Protein AF-A0A6B3M3Z5-F1 (afdb_monomer_lite)

Structure (mmCIF, N/CA/C/O backbone):
data_AF-A0A6B3M3Z5-F1
#
_entry.id   AF-A0A6B3M3Z5-F1
#
loop_
_atom_site.group_PDB
_atom_site.id
_atom_site.type_symbol
_atom_site.label_atom_id
_atom_site.label_alt_id
_atom_site.label_comp_id
_atom_site.label_asym_id
_atom_site.label_entity_id
_atom_site.label_seq_id
_atom_site.pdbx_PDB_ins_code
_atom_site.Cartn_x
_atom_site.Cartn_y
_atom_site.Cartn_z
_atom_site.occupancy
_atom_site.B_iso_or_equiv
_atom_site.auth_seq_id
_atom_site.auth_comp_id
_atom_site.auth_asym_id
_atom_site.auth_atom_id
_atom_site.pdbx_PDB_model_num
ATOM 1 N N . MET A 1 1 ? 12.066 20.169 -37.121 1.00 50.22 1 MET A N 1
ATOM 2 C CA . MET A 1 1 ? 13.360 19.800 -36.502 1.00 50.22 1 MET A CA 1
ATOM 3 C C . MET A 1 1 ? 13.280 19.743 -34.976 1.00 50.22 1 MET A C 1
ATOM 5 O O . MET A 1 1 ? 13.553 18.686 -34.431 1.00 50.22 1 MET A O 1
ATOM 9 N N . LEU A 1 2 ? 12.803 20.800 -34.300 1.00 53.97 2 LEU A N 1
ATOM 10 C CA . LEU A 1 2 ? 12.691 20.862 -32.827 1.00 53.97 2 LEU A CA 1
ATOM 11 C C . LEU A 1 2 ? 11.808 19.764 -32.186 1.00 53.97 2 LEU A C 1
ATOM 13 O O . LEU A 1 2 ? 12.112 19.290 -31.100 1.00 53.97 2 LEU A O 1
ATOM 17 N N . LEU A 1 3 ? 10.743 19.317 -32.865 1.00 55.41 3 LEU A N 1
ATOM 18 C CA . LEU A 1 3 ? 9.862 18.238 -32.379 1.00 55.41 3 LEU A CA 1
ATOM 19 C C . LEU A 1 3 ? 10.528 16.851 -32.400 1.00 55.41 3 LEU A C 1
ATOM 21 O O . LEU A 1 3 ? 10.363 16.087 -31.456 1.00 55.41 3 LEU A O 1
ATOM 25 N N . ALA A 1 4 ? 11.307 16.544 -33.444 1.00 58.38 4 ALA A N 1
ATOM 26 C CA . ALA A 1 4 ? 12.011 15.264 -33.567 1.00 58.38 4 ALA A CA 1
ATOM 27 C C . ALA A 1 4 ? 13.140 15.141 -32.530 1.00 58.38 4 ALA A C 1
ATOM 29 O O . ALA A 1 4 ? 13.285 14.100 -31.905 1.00 58.38 4 ALA A O 1
ATOM 30 N N . GLN A 1 5 ? 13.870 16.234 -32.279 1.00 58.09 5 GLN A N 1
ATOM 31 C CA . GLN A 1 5 ? 14.910 16.284 -31.243 1.00 58.09 5 GLN A CA 1
ATOM 32 C C . GLN A 1 5 ? 14.333 16.127 -29.828 1.00 58.09 5 GLN A C 1
ATOM 34 O O . GLN A 1 5 ? 14.906 15.417 -29.007 1.00 58.09 5 GLN A O 1
ATOM 39 N N . LYS A 1 6 ? 13.161 16.719 -29.555 1.00 62.00 6 LYS A N 1
ATOM 40 C CA . LYS A 1 6 ? 12.463 16.544 -28.273 1.00 62.00 6 LYS A CA 1
ATOM 41 C C . LYS A 1 6 ? 12.045 15.082 -28.039 1.00 62.00 6 LYS A C 1
ATOM 43 O O . LYS A 1 6 ? 12.227 14.566 -26.945 1.00 62.00 6 LYS A O 1
ATOM 48 N N . LEU A 1 7 ? 11.566 14.399 -29.083 1.00 75.75 7 LEU A N 1
ATOM 49 C CA . LEU A 1 7 ? 11.167 12.986 -29.022 1.00 75.75 7 LEU A CA 1
ATOM 50 C C . LEU A 1 7 ? 12.346 12.035 -28.773 1.00 75.75 7 LEU A C 1
ATOM 52 O O . LEU A 1 7 ? 12.203 11.083 -28.009 1.00 75.75 7 LEU A O 1
ATOM 56 N N . THR A 1 8 ? 13.504 12.278 -29.392 1.00 85.25 8 THR A N 1
ATOM 57 C CA . THR A 1 8 ? 14.710 11.458 -29.177 1.00 85.25 8 THR A CA 1
ATOM 58 C C . THR A 1 8 ? 15.215 11.584 -27.744 1.00 85.25 8 THR A C 1
ATOM 60 O O . THR A 1 8 ? 15.484 10.579 -27.091 1.00 85.25 8 THR A O 1
ATOM 63 N N . LYS A 1 9 ? 15.257 12.808 -27.221 1.00 89.50 9 LYS A N 1
ATOM 64 C CA . LYS A 1 9 ? 15.637 13.104 -25.841 1.00 89.50 9 LYS A CA 1
ATOM 65 C C . LYS A 1 9 ? 14.762 12.388 -24.806 1.00 89.50 9 LYS A C 1
ATOM 67 O O . LYS A 1 9 ? 15.292 11.716 -23.922 1.00 89.50 9 LYS A O 1
ATOM 72 N N . ASP A 1 10 ? 13.439 12.465 -24.954 1.00 87.62 10 ASP A N 1
ATOM 73 C CA . ASP A 1 10 ? 12.496 11.787 -24.052 1.00 87.62 10 ASP A CA 1
ATOM 74 C C . ASP A 1 10 ? 12.687 10.257 -24.089 1.00 87.62 10 ASP A C 1
ATOM 76 O O . ASP A 1 10 ? 12.598 9.575 -23.069 1.00 87.62 10 ASP A O 1
ATOM 80 N N . ARG A 1 11 ? 13.023 9.704 -25.261 1.00 91.50 11 ARG A N 1
ATOM 81 C CA . ARG A 1 11 ? 13.285 8.268 -25.440 1.00 91.50 11 ARG A CA 1
ATOM 82 C C . ARG A 1 11 ? 14.613 7.810 -24.843 1.00 91.50 11 ARG A C 1
ATOM 84 O O . ARG A 1 11 ? 14.675 6.682 -24.356 1.00 91.50 11 ARG A O 1
ATOM 91 N N . ILE A 1 12 ? 15.640 8.661 -24.844 1.00 93.31 12 ILE A N 1
ATOM 92 C CA . ILE A 1 12 ? 16.912 8.412 -24.142 1.00 93.31 12 ILE A CA 1
ATOM 93 C C . ILE A 1 12 ? 16.683 8.386 -22.626 1.00 93.31 12 ILE A C 1
ATOM 95 O O . ILE A 1 12 ? 17.185 7.485 -21.956 1.00 93.31 12 ILE A O 1
ATOM 99 N N . CYS A 1 13 ? 15.902 9.335 -22.098 1.00 92.25 13 CYS A N 1
ATOM 100 C CA . CYS A 1 13 ? 15.525 9.367 -20.682 1.00 92.25 13 CYS A CA 1
ATOM 101 C C . CYS A 1 13 ? 14.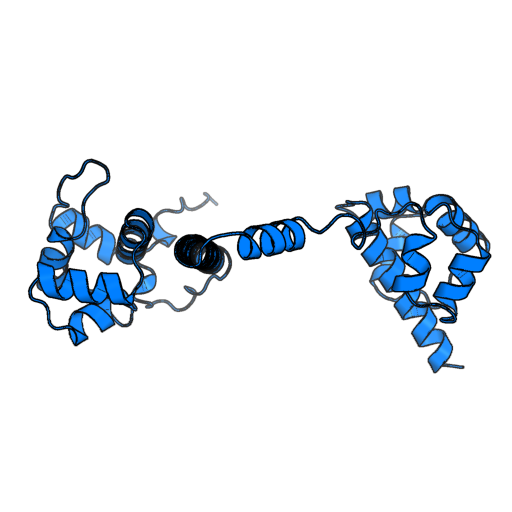792 8.079 -20.293 1.00 92.25 13 CYS A C 1
ATOM 103 O O . CYS A 1 13 ? 15.244 7.341 -19.419 1.00 92.25 13 CYS A O 1
ATOM 105 N N . ARG A 1 14 ? 13.744 7.740 -21.051 1.00 90.44 14 ARG A N 1
ATOM 106 C CA . ARG A 1 14 ? 12.967 6.518 -20.842 1.00 90.44 14 ARG A CA 1
ATOM 107 C C . ARG A 1 14 ? 13.817 5.249 -20.914 1.00 90.44 14 ARG A C 1
ATOM 109 O O . ARG A 1 14 ? 13.624 4.347 -20.113 1.00 90.44 14 ARG A O 1
ATOM 116 N N . LEU A 1 15 ? 14.769 5.169 -21.846 1.00 92.06 15 LEU A N 1
ATOM 117 C CA . LEU A 1 15 ? 15.681 4.026 -21.938 1.00 92.06 15 LEU A CA 1
ATOM 118 C C . LEU A 1 15 ? 16.475 3.837 -20.638 1.00 92.06 15 LEU A C 1
ATOM 120 O O . LEU A 1 15 ? 16.595 2.715 -20.158 1.00 92.06 15 LEU A O 1
ATOM 124 N N . ALA A 1 16 ? 17.002 4.921 -20.061 1.00 90.31 16 ALA A N 1
ATOM 125 C CA . ALA A 1 16 ? 17.746 4.861 -18.805 1.00 90.31 16 ALA A CA 1
ATOM 126 C C . ALA A 1 16 ? 16.859 4.429 -17.626 1.00 90.31 16 ALA A C 1
ATOM 128 O O . ALA A 1 16 ? 17.278 3.595 -16.825 1.00 90.31 16 ALA A O 1
ATOM 129 N N . GLU A 1 17 ? 15.642 4.973 -17.540 1.00 88.62 17 GLU A N 1
ATOM 130 C CA . GLU A 1 17 ? 14.662 4.634 -16.500 1.00 88.62 17 GLU A CA 1
ATOM 131 C C . GLU A 1 17 ? 14.255 3.160 -16.569 1.00 88.62 17 GLU A C 1
ATOM 133 O O . GLU A 1 17 ? 14.313 2.445 -15.571 1.00 88.62 17 GLU A O 1
ATOM 138 N N . GLU A 1 18 ? 13.885 2.685 -17.756 1.00 87.62 18 GLU A N 1
ATOM 139 C CA . GLU A 1 18 ? 13.395 1.321 -17.940 1.00 87.62 18 GLU A CA 1
ATOM 140 C C . GLU A 1 18 ? 14.520 0.303 -17.726 1.00 87.62 18 GLU A C 1
ATOM 142 O O . GLU A 1 18 ? 14.303 -0.715 -17.083 1.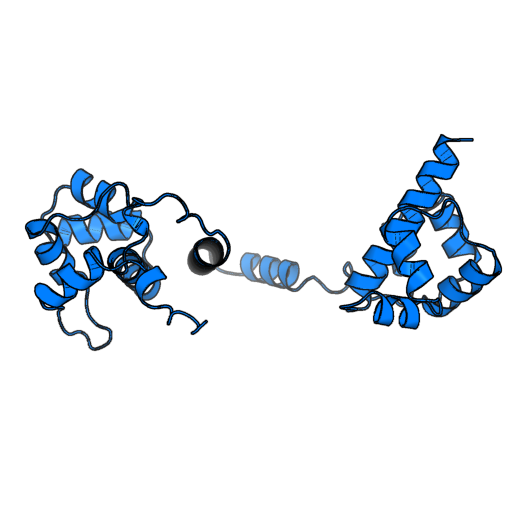00 87.62 18 GLU A O 1
ATOM 147 N N . VAL A 1 19 ? 15.754 0.586 -18.159 1.00 86.88 19 VAL A N 1
ATOM 148 C CA . VAL A 1 19 ? 16.907 -0.278 -17.848 1.00 86.88 19 VAL A CA 1
ATOM 149 C C . VAL A 1 19 ? 17.190 -0.305 -16.347 1.00 86.88 19 VAL A C 1
ATOM 151 O O . VAL A 1 19 ? 17.511 -1.363 -15.809 1.00 86.88 19 VAL A O 1
ATOM 154 N N . GLN A 1 20 ? 17.049 0.827 -15.650 1.00 82.81 20 GLN A N 1
ATOM 155 C CA . GLN A 1 20 ? 17.225 0.872 -14.201 1.00 82.81 20 GLN A CA 1
ATOM 156 C C . GLN A 1 20 ? 16.179 0.003 -13.485 1.00 82.81 20 GLN A C 1
ATOM 158 O O . GLN A 1 20 ? 16.530 -0.770 -12.595 1.00 82.81 20 GLN A O 1
ATOM 163 N N . VAL A 1 21 ? 14.914 0.085 -13.902 1.00 81.19 21 VAL A N 1
ATOM 164 C CA . VAL A 1 21 ? 13.810 -0.689 -13.315 1.00 81.19 21 VAL A CA 1
ATOM 1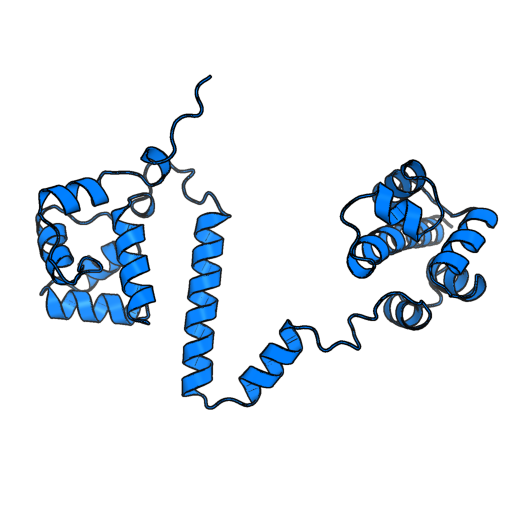65 C C . VAL A 1 21 ? 13.913 -2.177 -13.667 1.00 81.19 21 VAL A C 1
ATOM 167 O O . VAL A 1 21 ? 13.888 -3.024 -12.776 1.00 81.19 21 VAL A O 1
ATOM 170 N N . LEU A 1 22 ? 14.054 -2.504 -14.953 1.00 77.12 22 LEU A N 1
ATOM 171 C CA . LEU A 1 22 ? 14.039 -3.877 -15.468 1.00 77.12 22 LEU A CA 1
ATOM 172 C C . LEU A 1 22 ? 15.328 -4.634 -15.160 1.00 77.12 22 LEU A C 1
ATOM 174 O O . LEU A 1 22 ? 15.289 -5.823 -14.864 1.00 77.12 22 LEU A O 1
ATOM 178 N N . GLY A 1 23 ? 16.469 -3.947 -15.174 1.00 72.00 23 GLY A N 1
ATOM 179 C CA . GLY A 1 23 ? 17.754 -4.518 -14.778 1.00 72.00 23 GLY A CA 1
ATOM 180 C C . GLY A 1 23 ? 17.899 -4.726 -13.267 1.00 72.00 23 GLY A C 1
ATOM 181 O O . GLY A 1 23 ? 18.928 -5.232 -12.829 1.00 72.00 23 GLY A O 1
ATOM 182 N N . GLY A 1 24 ? 16.909 -4.324 -12.456 1.00 71.69 24 GLY A N 1
ATOM 183 C CA . GLY A 1 24 ? 16.949 -4.445 -10.994 1.00 71.69 24 GLY A CA 1
ATOM 184 C C . GLY A 1 24 ? 17.973 -3.526 -10.315 1.00 71.69 24 GLY A C 1
ATOM 185 O O . GLY A 1 24 ? 18.342 -3.762 -9.163 1.00 71.69 24 GLY A O 1
ATOM 186 N N . SER A 1 25 ? 18.430 -2.491 -11.021 1.00 76.88 25 SER A N 1
ATOM 187 C CA . SER A 1 25 ? 19.449 -1.551 -10.561 1.00 76.88 25 SER A CA 1
ATOM 188 C C . SER A 1 25 ? 18.870 -0.558 -9.550 1.00 76.88 25 SER A C 1
ATOM 190 O O . SER A 1 25 ? 17.839 0.082 -9.776 1.00 76.88 25 SER A O 1
ATOM 192 N N . LYS A 1 26 ? 19.558 -0.383 -8.420 1.00 74.56 26 LYS A N 1
ATOM 193 C CA . LYS A 1 26 ? 19.176 0.554 -7.350 1.00 74.56 26 LYS A CA 1
ATOM 194 C C . LYS A 1 26 ? 19.928 1.879 -7.432 1.00 74.56 26 LYS A C 1
ATOM 196 O O . LYS A 1 26 ? 19.635 2.788 -6.655 1.00 74.56 26 LYS A O 1
ATOM 201 N N . SER A 1 27 ? 20.889 2.012 -8.348 1.00 84.44 27 SER A N 1
ATOM 202 C CA . SER A 1 27 ? 21.723 3.210 -8.462 1.00 84.44 27 SER A CA 1
ATOM 203 C C . SER A 1 27 ? 22.096 3.554 -9.904 1.00 84.44 27 SER A C 1
ATOM 205 O O . SER A 1 27 ? 22.188 2.701 -10.779 1.00 84.44 27 SER A O 1
ATOM 207 N N . GLN A 1 28 ? 22.411 4.828 -10.155 1.00 86.12 28 GLN A N 1
ATOM 208 C CA . GLN A 1 28 ? 22.928 5.261 -11.461 1.00 86.12 28 GLN A CA 1
ATOM 209 C C . GLN A 1 28 ? 24.252 4.573 -11.832 1.00 86.12 28 GLN A C 1
ATOM 211 O O . GLN A 1 28 ? 24.565 4.463 -13.014 1.00 86.12 28 GLN A O 1
ATOM 216 N N . SER A 1 29 ? 25.037 4.140 -10.838 1.00 88.31 29 SER A N 1
ATOM 217 C CA . SER A 1 29 ? 26.300 3.428 -11.057 1.00 88.31 29 SER A CA 1
ATOM 218 C C . SER A 1 29 ? 26.054 2.034 -11.629 1.00 88.31 29 SER A C 1
ATOM 220 O O . SER A 1 29 ? 26.661 1.674 -12.631 1.00 88.31 29 SER A O 1
ATOM 222 N N . GLU A 1 30 ? 25.124 1.287 -11.035 1.00 85.44 30 GLU A N 1
ATOM 223 C CA . GLU A 1 30 ? 24.723 -0.047 -11.502 1.00 85.44 30 GLU A CA 1
ATOM 224 C C . GLU A 1 30 ? 24.098 0.024 -12.906 1.00 85.44 30 GLU A C 1
ATOM 226 O O . GLU A 1 30 ? 24.461 -0.744 -13.792 1.00 85.44 30 GLU A O 1
ATOM 231 N N . THR A 1 31 ? 23.242 1.018 -13.171 1.00 86.56 31 THR A N 1
ATOM 232 C CA . THR A 1 31 ? 22.672 1.235 -14.515 1.00 86.56 31 THR A CA 1
ATOM 233 C C . THR A 1 31 ? 23.750 1.575 -15.551 1.00 86.56 31 THR A C 1
ATOM 235 O O . THR A 1 31 ? 23.668 1.160 -16.707 1.00 86.56 31 THR A O 1
ATOM 238 N N . ALA A 1 32 ? 24.775 2.335 -15.157 1.00 89.06 32 ALA A N 1
ATOM 239 C CA . ALA A 1 32 ? 25.880 2.687 -16.041 1.00 89.06 32 ALA A CA 1
ATOM 240 C C . ALA A 1 32 ? 26.743 1.471 -16.397 1.00 89.06 32 ALA A C 1
ATOM 242 O O . ALA A 1 32 ? 27.153 1.338 -17.550 1.00 89.06 32 ALA A O 1
ATOM 243 N N . GLU A 1 33 ? 26.972 0.579 -15.430 1.00 88.75 33 GLU A N 1
ATOM 244 C CA . GLU A 1 33 ? 27.656 -0.697 -15.636 1.00 88.75 33 GLU A CA 1
ATOM 245 C C . GLU A 1 33 ? 26.869 -1.598 -16.592 1.00 88.75 33 GLU A C 1
ATOM 247 O O . GLU A 1 33 ? 27.433 -2.049 -17.590 1.00 88.75 33 GLU A O 1
ATOM 252 N N . LEU A 1 34 ? 25.556 -1.746 -16.369 1.00 86.62 34 LEU A N 1
ATOM 253 C CA . LEU A 1 34 ? 24.664 -2.506 -17.251 1.00 86.62 34 LEU A CA 1
ATOM 254 C C . LEU A 1 34 ? 24.703 -2.000 -18.694 1.00 86.62 34 LEU A C 1
ATOM 256 O O . LEU A 1 34 ? 24.706 -2.801 -19.617 1.00 86.62 34 LEU A O 1
ATOM 260 N N . LEU A 1 35 ? 24.772 -0.682 -18.898 1.00 89.44 35 LEU A N 1
ATOM 261 C CA . LEU A 1 35 ? 24.778 -0.061 -20.227 1.00 89.44 35 LEU A CA 1
ATOM 262 C C . LEU A 1 35 ? 26.179 0.158 -20.820 1.00 89.44 35 LEU A C 1
ATOM 264 O O . LEU A 1 35 ? 26.304 0.656 -21.944 1.00 89.44 35 LEU A O 1
ATOM 268 N N . GLY A 1 36 ? 27.244 -0.178 -20.086 1.00 88.06 36 GLY A N 1
ATOM 269 C CA . GLY A 1 36 ? 28.628 0.036 -20.515 1.00 88.06 36 GLY A CA 1
ATOM 270 C C . GLY A 1 36 ? 29.000 1.513 -20.723 1.00 88.06 36 GLY A C 1
ATOM 271 O O . GLY A 1 36 ? 29.835 1.839 -21.580 1.00 88.06 36 GLY A O 1
ATOM 272 N N . VAL A 1 37 ? 28.375 2.425 -19.974 1.00 92.44 37 VAL A N 1
ATOM 273 C CA . VAL A 1 37 ? 28.593 3.882 -20.032 1.00 92.44 37 VAL A CA 1
ATOM 274 C C . VAL A 1 37 ? 29.063 4.427 -18.679 1.00 92.44 37 VAL A C 1
ATOM 276 O O . VAL A 1 37 ? 29.220 3.690 -17.716 1.00 92.44 37 VAL A O 1
ATOM 279 N N . SER A 1 38 ? 29.353 5.728 -18.592 1.00 92.25 38 SER A N 1
ATOM 280 C CA . SER A 1 38 ? 29.712 6.349 -17.310 1.00 92.25 38 SER A CA 1
ATOM 281 C C . SER A 1 38 ? 28.470 6.733 -16.503 1.00 92.25 38 SER A C 1
ATOM 283 O O . SER A 1 38 ? 27.468 7.162 -17.076 1.00 92.25 38 SER A O 1
ATOM 285 N N . GLN A 1 39 ? 28.569 6.696 -15.170 1.00 92.88 39 GLN A N 1
ATOM 286 C CA . GLN A 1 39 ? 27.522 7.187 -14.260 1.00 92.88 39 GLN A CA 1
ATOM 287 C C . GLN A 1 39 ? 27.091 8.623 -14.598 1.00 92.88 39 GLN A C 1
ATOM 289 O O . GLN A 1 39 ? 25.904 8.935 -14.621 1.00 92.88 39 GLN A O 1
ATOM 294 N N . GLN A 1 40 ? 28.050 9.492 -14.940 1.00 92.75 40 GLN A N 1
ATOM 295 C CA . GLN A 1 40 ? 27.761 10.867 -15.357 1.00 92.75 40 GLN A CA 1
ATOM 296 C C . GLN A 1 40 ? 26.884 10.923 -16.619 1.00 92.75 40 GLN A C 1
ATOM 298 O O . GLN A 1 40 ? 26.070 11.831 -16.756 1.00 92.75 40 GLN A O 1
ATOM 303 N N . SER A 1 41 ? 27.036 9.969 -17.544 1.00 92.31 41 SER A N 1
ATOM 304 C CA . SER A 1 41 ? 26.184 9.893 -18.737 1.00 92.31 41 SER A CA 1
ATOM 305 C C . SER A 1 41 ? 24.749 9.539 -18.356 1.00 92.31 41 SER A C 1
ATOM 307 O O . SER A 1 41 ? 23.835 10.215 -18.813 1.00 92.31 41 SER A O 1
ATOM 309 N N . ILE A 1 42 ? 24.558 8.561 -17.461 1.00 92.12 42 ILE A N 1
ATOM 310 C CA . ILE A 1 42 ? 23.230 8.183 -16.950 1.00 92.12 42 ILE A CA 1
ATOM 311 C C . ILE A 1 42 ? 22.551 9.359 -16.246 1.00 92.12 42 ILE A C 1
ATOM 313 O O . ILE A 1 42 ? 21.396 9.653 -16.542 1.00 92.12 42 ILE A O 1
ATOM 317 N N . GLY A 1 43 ? 23.278 10.093 -15.396 1.00 89.81 43 GLY A N 1
ATOM 318 C CA . GLY A 1 43 ? 22.746 11.297 -14.749 1.00 89.81 43 GLY A CA 1
ATOM 319 C C . GLY A 1 43 ? 22.239 12.336 -15.757 1.00 89.81 43 GLY A C 1
ATOM 320 O O . GLY A 1 43 ? 21.142 12.862 -15.605 1.00 89.81 43 GLY A O 1
ATOM 321 N N . LYS A 1 44 ? 22.983 12.565 -16.847 1.00 91.88 44 LYS A N 1
ATOM 322 C CA . LYS A 1 44 ? 22.558 13.477 -17.921 1.00 91.88 44 LYS A CA 1
ATOM 323 C C . LYS A 1 44 ? 21.349 12.968 -18.708 1.00 91.88 44 LYS A C 1
ATOM 325 O O . LYS A 1 44 ? 20.585 13.779 -19.221 1.00 91.88 44 LYS A O 1
ATOM 330 N N . TRP A 1 45 ? 21.180 11.655 -18.857 1.00 93.06 45 TRP A N 1
ATOM 331 C CA . TRP A 1 45 ? 20.037 11.083 -19.580 1.00 93.06 45 TRP A CA 1
ATOM 332 C C . TRP A 1 45 ? 18.756 11.231 -18.766 1.00 93.06 45 TRP A C 1
ATOM 334 O O . TRP A 1 45 ? 17.772 11.735 -19.295 1.00 93.06 45 TRP A O 1
ATOM 344 N N . LEU A 1 46 ? 18.815 10.886 -17.476 1.00 88.62 46 LEU A N 1
ATOM 345 C CA . LEU A 1 46 ? 17.692 10.998 -16.538 1.00 88.62 46 LEU A CA 1
ATOM 346 C C . LEU A 1 46 ? 17.257 12.452 -16.303 1.00 88.62 46 LEU A C 1
ATOM 348 O O . LEU A 1 46 ? 16.077 12.726 -16.128 1.00 88.62 46 LEU A O 1
ATOM 352 N N . ASN A 1 47 ? 18.191 13.405 -16.351 1.00 89.19 47 ASN A N 1
ATOM 353 C CA . ASN A 1 47 ? 17.866 14.832 -16.261 1.00 89.19 47 ASN A CA 1
ATOM 354 C C . ASN A 1 47 ? 17.354 15.428 -17.582 1.00 89.19 47 ASN A C 1
ATOM 356 O O . ASN A 1 47 ? 17.041 16.619 -17.638 1.00 89.19 47 ASN A O 1
ATOM 360 N N . GLY A 1 48 ? 17.328 14.650 -18.670 1.00 87.38 48 GLY A N 1
ATOM 361 C CA . GLY A 1 48 ? 17.032 15.175 -19.995 1.00 87.38 48 GLY A CA 1
ATOM 362 C C . GLY A 1 48 ? 18.016 16.283 -20.389 1.00 87.38 48 GLY A C 1
ATOM 363 O O . GLY A 1 48 ? 17.615 17.389 -20.735 1.00 87.38 48 GLY A O 1
ATOM 364 N N . GLU A 1 49 ? 19.316 16.025 -20.348 1.00 88.75 49 GLU A N 1
ATOM 365 C CA . GLU A 1 49 ? 20.357 16.972 -20.787 1.00 88.75 49 GLU A CA 1
ATOM 366 C C . GLU A 1 49 ? 20.999 16.560 -22.122 1.00 88.75 49 GLU A C 1
ATOM 368 O O . GLU A 1 49 ? 21.896 17.237 -22.623 1.00 88.75 49 GLU A O 1
ATOM 373 N N . VAL A 1 50 ? 20.564 15.437 -22.704 1.00 88.12 50 VAL A N 1
ATOM 374 C CA . VAL A 1 50 ? 21.150 14.856 -23.917 1.00 88.12 50 VAL A CA 1
ATOM 375 C C . VAL A 1 50 ? 20.126 14.822 -25.040 1.00 88.12 50 VAL A C 1
ATOM 377 O O . VAL A 1 50 ? 19.125 14.119 -24.951 1.00 88.12 50 VAL A O 1
ATOM 380 N N . ASP A 1 51 ? 20.408 15.562 -26.110 1.00 83.31 51 ASP A N 1
ATOM 381 C CA . ASP A 1 51 ? 19.541 15.613 -27.291 1.00 83.31 51 ASP A CA 1
ATOM 382 C C . ASP A 1 51 ? 19.712 14.381 -28.193 1.00 83.31 51 ASP A C 1
ATOM 384 O O . ASP A 1 51 ? 18.766 13.974 -28.864 1.00 83.31 51 ASP A O 1
ATOM 388 N N . ASP A 1 52 ? 20.913 13.787 -28.211 1.00 89.00 52 ASP A N 1
ATOM 389 C CA . ASP A 1 52 ? 21.203 12.576 -28.978 1.00 89.00 52 ASP A CA 1
ATOM 390 C C . ASP A 1 52 ? 22.424 11.798 -28.441 1.00 89.00 52 ASP A C 1
ATOM 392 O O . ASP A 1 52 ? 23.358 12.363 -27.861 1.00 89.00 52 ASP A O 1
ATOM 396 N N . LEU A 1 53 ? 22.444 10.485 -28.671 1.00 89.19 53 LEU A N 1
ATOM 397 C CA . LEU A 1 53 ? 23.563 9.603 -28.354 1.00 89.19 53 LEU A CA 1
ATOM 398 C C . LEU A 1 53 ? 24.557 9.541 -29.514 1.00 89.19 53 LEU A C 1
ATOM 400 O O . LEU A 1 53 ? 24.192 9.268 -30.656 1.00 89.19 53 LEU A O 1
ATOM 404 N N . LYS A 1 54 ? 25.850 9.691 -29.205 1.00 90.88 54 LYS A N 1
ATOM 405 C CA . LYS A 1 54 ? 26.924 9.475 -30.185 1.00 90.88 54 LYS A CA 1
ATOM 406 C C . LYS A 1 54 ? 26.888 8.032 -30.715 1.00 90.88 54 LYS A C 1
ATOM 408 O O . LYS A 1 54 ? 26.624 7.126 -29.922 1.00 90.88 54 LYS A O 1
ATOM 413 N N . PRO A 1 55 ? 27.269 7.777 -31.982 1.00 89.81 55 PRO A N 1
ATOM 414 C CA . PRO A 1 55 ? 27.270 6.426 -32.557 1.00 89.81 55 PRO A CA 1
ATOM 415 C C . PRO A 1 55 ? 28.040 5.393 -31.720 1.00 89.81 55 PRO A C 1
ATOM 417 O O . PRO A 1 55 ? 27.587 4.270 -31.532 1.00 89.81 55 PRO A O 1
ATOM 420 N N . THR A 1 56 ? 29.171 5.793 -31.132 1.00 89.69 56 THR A N 1
ATOM 421 C CA . THR A 1 56 ? 29.967 4.934 -30.243 1.00 89.69 56 THR A CA 1
ATOM 422 C C . THR A 1 56 ? 29.235 4.566 -28.954 1.00 89.69 56 THR A C 1
ATOM 424 O O . THR A 1 56 ? 29.404 3.461 -28.448 1.00 89.69 56 THR A O 1
ATOM 427 N N . THR A 1 57 ? 28.416 5.471 -28.420 1.00 91.81 57 THR A N 1
ATOM 428 C CA . THR A 1 57 ? 27.570 5.218 -27.251 1.00 91.81 57 THR A CA 1
ATOM 429 C C . THR A 1 57 ? 26.406 4.305 -27.616 1.00 91.81 57 THR A C 1
ATOM 431 O O . THR A 1 57 ? 26.141 3.359 -26.883 1.00 91.81 57 THR A O 1
ATOM 434 N N . ARG A 1 58 ? 25.764 4.522 -28.772 1.00 92.81 58 ARG A N 1
ATOM 435 C CA . ARG A 1 58 ? 24.682 3.653 -29.261 1.00 92.81 58 ARG A CA 1
ATOM 436 C C . ARG A 1 58 ? 25.152 2.212 -29.450 1.00 92.81 58 ARG A C 1
ATOM 438 O O . ARG A 1 58 ? 24.495 1.297 -28.975 1.00 92.81 58 ARG A O 1
ATOM 445 N N . ALA A 1 59 ? 26.332 2.009 -30.037 1.00 90.31 59 ALA A N 1
ATOM 446 C CA . ALA A 1 59 ? 26.921 0.678 -30.194 1.00 90.31 59 ALA A CA 1
ATOM 447 C C . ALA A 1 59 ? 27.188 -0.030 -28.849 1.00 90.31 59 ALA A C 1
ATOM 449 O O . ALA A 1 59 ? 27.006 -1.241 -28.742 1.00 90.31 59 ALA A O 1
ATOM 450 N N . LYS A 1 60 ? 27.617 0.714 -27.817 1.00 91.75 60 LYS A N 1
ATOM 451 C CA . LYS A 1 60 ? 27.821 0.169 -26.463 1.00 91.75 60 LYS A CA 1
ATOM 452 C C . LYS A 1 60 ? 26.504 -0.242 -25.814 1.00 91.75 60 LYS A C 1
ATOM 454 O O . LYS A 1 60 ? 26.407 -1.358 -25.323 1.00 91.75 60 LYS A O 1
ATOM 459 N N . VAL A 1 61 ? 25.507 0.638 -25.874 1.00 91.94 61 VAL A N 1
ATOM 460 C CA . VAL A 1 61 ? 24.168 0.405 -25.320 1.00 91.94 61 VAL A CA 1
ATOM 461 C C . VAL A 1 61 ? 23.486 -0.772 -26.013 1.00 91.94 61 VAL A C 1
ATOM 463 O O . VAL A 1 61 ? 22.979 -1.654 -25.338 1.00 91.94 61 VAL A O 1
ATOM 466 N N . ALA A 1 62 ? 23.529 -0.840 -27.346 1.00 92.25 62 ALA A N 1
ATOM 467 C CA . ALA A 1 62 ? 22.948 -1.953 -28.094 1.00 92.25 62 ALA A CA 1
ATOM 468 C C . ALA A 1 62 ? 23.589 -3.293 -27.703 1.00 92.25 62 ALA A C 1
ATOM 470 O O . ALA A 1 62 ? 22.890 -4.262 -27.431 1.00 92.25 62 ALA A O 1
ATOM 471 N N . ARG A 1 63 ? 24.923 -3.323 -27.571 1.00 91.00 63 ARG A N 1
ATOM 472 C CA . ARG A 1 63 ? 25.642 -4.512 -27.096 1.00 91.00 63 ARG A CA 1
ATOM 473 C C . ARG A 1 63 ? 25.239 -4.906 -25.674 1.00 91.00 63 ARG A C 1
ATOM 475 O O . ARG A 1 63 ? 25.054 -6.087 -25.422 1.00 91.00 63 ARG A O 1
ATOM 482 N N . ALA A 1 64 ? 25.134 -3.936 -24.771 1.00 89.50 64 ALA A N 1
ATOM 483 C CA . ALA A 1 64 ? 24.712 -4.148 -23.389 1.00 89.50 64 ALA A CA 1
ATOM 484 C C . ALA A 1 64 ? 23.295 -4.732 -23.282 1.00 89.50 64 ALA A C 1
ATOM 486 O O . ALA A 1 64 ? 23.031 -5.565 -22.425 1.00 89.50 64 ALA A O 1
ATOM 487 N N . LEU A 1 65 ? 22.399 -4.310 -24.172 1.00 90.06 65 LEU A N 1
ATOM 488 C CA . LEU A 1 65 ? 21.019 -4.788 -24.241 1.00 90.06 65 LEU A CA 1
ATOM 489 C C . LEU A 1 65 ? 20.853 -6.043 -25.107 1.00 90.06 65 LEU A C 1
ATOM 491 O O . LEU A 1 65 ? 19.727 -6.498 -25.285 1.00 90.06 65 LEU A O 1
ATOM 495 N N . GLU A 1 66 ? 21.948 -6.572 -25.661 1.00 90.38 66 GLU A N 1
ATOM 496 C CA . GLU A 1 66 ? 21.974 -7.685 -26.620 1.00 90.38 66 GLU A CA 1
ATOM 497 C C . GLU A 1 66 ? 21.035 -7.502 -27.828 1.00 90.38 66 GLU A C 1
ATOM 499 O O . GLU A 1 66 ? 20.510 -8.464 -28.383 1.00 90.38 66 GLU A O 1
ATOM 504 N N . CYS A 1 67 ? 20.863 -6.258 -28.281 1.00 91.44 67 CYS A N 1
ATOM 505 C CA . CYS A 1 67 ? 20.119 -5.921 -29.492 1.00 91.44 67 CYS A CA 1
ATOM 506 C C . CYS A 1 67 ? 21.049 -5.371 -30.586 1.00 91.44 67 CYS A C 1
ATOM 508 O O . CYS A 1 67 ? 22.230 -5.076 -30.362 1.00 91.44 67 CYS A O 1
ATOM 510 N N . THR A 1 68 ? 20.541 -5.230 -31.812 1.00 93.69 68 THR A N 1
ATOM 511 C CA . THR A 1 68 ? 21.306 -4.584 -32.884 1.00 93.69 68 THR A CA 1
ATOM 512 C C . THR A 1 68 ? 21.286 -3.065 -32.717 1.00 93.69 68 THR A C 1
ATOM 514 O O . THR A 1 68 ? 20.337 -2.474 -32.199 1.00 93.69 68 THR A O 1
ATOM 517 N N . GLN A 1 69 ? 22.336 -2.394 -33.199 1.00 92.44 69 GLN A N 1
ATOM 518 C CA . GLN A 1 69 ? 22.372 -0.929 -33.181 1.00 92.44 69 GLN A CA 1
ATOM 519 C C . GLN A 1 69 ? 21.216 -0.320 -33.996 1.00 92.44 69 GLN A C 1
ATOM 521 O O . GLN A 1 69 ? 20.675 0.706 -33.602 1.00 92.44 69 GLN A O 1
ATOM 526 N N . GLU A 1 70 ? 20.801 -0.976 -35.082 1.00 94.19 70 GLU A N 1
ATOM 527 C CA . GLU A 1 70 ? 19.666 -0.555 -35.910 1.00 94.19 70 GLU A CA 1
ATOM 528 C C . GLU A 1 70 ? 18.341 -0.590 -35.136 1.00 94.19 70 GLU A C 1
ATOM 530 O O . GLU A 1 70 ? 17.575 0.365 -35.198 1.00 94.19 70 GLU A O 1
ATOM 535 N N . GLN A 1 71 ? 18.102 -1.627 -34.326 1.00 94.00 71 GLN A N 1
ATOM 536 C CA . GLN A 1 71 ? 16.907 -1.713 -33.478 1.00 94.00 71 GLN A CA 1
ATOM 537 C C . GLN A 1 71 ? 16.869 -0.587 -32.435 1.00 94.00 71 GLN A C 1
ATOM 539 O O . GLN A 1 71 ? 15.821 0.018 -32.201 1.00 94.00 71 GLN A O 1
ATOM 544 N N . LEU A 1 72 ? 18.020 -0.267 -31.832 1.00 94.19 72 LEU A N 1
ATOM 545 C CA . LEU A 1 72 ? 18.139 0.873 -30.922 1.00 94.19 72 LEU A CA 1
ATOM 546 C C . LEU A 1 72 ? 17.896 2.204 -31.656 1.00 94.19 72 LEU A C 1
ATOM 548 O O . LEU A 1 72 ? 17.200 3.074 -31.135 1.00 94.19 72 LEU A O 1
ATOM 552 N N . ASP A 1 73 ? 18.433 2.366 -32.865 1.00 93.44 73 ASP A N 1
ATOM 553 C CA . ASP A 1 73 ? 18.245 3.564 -33.690 1.00 93.44 73 ASP A CA 1
ATOM 554 C C . ASP A 1 73 ? 16.776 3.744 -34.117 1.00 93.44 73 ASP A C 1
ATOM 556 O O . ASP A 1 73 ? 16.246 4.862 -34.099 1.00 93.44 73 ASP A O 1
ATOM 560 N N . ASP A 1 74 ? 16.081 2.655 -34.439 1.00 93.81 74 ASP A N 1
ATOM 561 C CA . ASP A 1 74 ? 14.654 2.653 -34.757 1.00 93.81 74 ASP A CA 1
ATOM 562 C C . ASP A 1 74 ? 13.803 3.050 -33.544 1.00 93.81 74 ASP A C 1
ATOM 564 O O . ASP A 1 74 ? 12.851 3.829 -33.679 1.00 93.81 74 ASP A O 1
ATOM 568 N N . TYR A 1 75 ? 14.176 2.606 -32.339 1.00 94.00 75 TYR A N 1
ATOM 569 C CA . TYR A 1 75 ? 13.546 3.078 -31.109 1.00 94.00 75 TYR A CA 1
ATOM 570 C C . TYR A 1 75 ? 13.824 4.568 -30.874 1.00 94.00 75 TYR A C 1
ATOM 572 O O . TYR A 1 75 ? 12.881 5.331 -30.685 1.00 94.00 75 TYR A O 1
ATOM 580 N N . LEU A 1 76 ? 15.079 5.022 -30.920 1.00 92.56 76 LEU A N 1
ATOM 581 C CA . LEU A 1 76 ? 15.452 6.415 -30.622 1.00 92.56 76 LEU A CA 1
ATOM 582 C C . LEU A 1 76 ? 14.881 7.428 -31.630 1.00 92.56 76 LEU A C 1
ATOM 584 O O . LEU A 1 76 ? 14.539 8.554 -31.257 1.00 92.56 76 LEU A O 1
ATOM 588 N N . SER A 1 77 ? 14.741 7.026 -32.895 1.00 90.00 77 SER A N 1
ATOM 589 C CA . SER A 1 77 ? 14.097 7.825 -33.949 1.00 90.00 77 SER A CA 1
ATOM 590 C C . SER A 1 77 ? 12.567 7.797 -33.884 1.00 90.00 77 SER A C 1
ATOM 592 O O . SER A 1 77 ? 11.901 8.625 -34.505 1.00 90.00 77 SER A O 1
ATOM 594 N N . GLY A 1 78 ? 12.007 6.867 -33.111 1.00 86.81 78 GLY A N 1
ATOM 595 C CA . GLY A 1 78 ? 10.578 6.715 -32.896 1.00 86.81 78 GLY A CA 1
ATOM 596 C C . GLY A 1 78 ? 9.826 5.925 -33.956 1.00 86.81 78 GLY A C 1
ATOM 597 O O . GLY A 1 78 ? 8.598 5.963 -33.946 1.00 86.81 78 GLY A O 1
ATOM 598 N N . LYS A 1 79 ? 10.534 5.184 -34.817 1.00 90.50 79 LYS A N 1
ATOM 599 C CA . LYS A 1 79 ? 9.922 4.238 -35.761 1.00 90.50 79 LYS A CA 1
ATOM 600 C C . LYS A 1 79 ? 9.221 3.082 -35.050 1.00 90.50 79 LYS A C 1
ATOM 602 O O . LYS A 1 79 ? 8.189 2.634 -35.532 1.00 90.50 79 LYS A O 1
ATOM 607 N N . ILE A 1 80 ? 9.763 2.638 -33.913 1.00 89.50 80 ILE A N 1
ATOM 608 C CA . ILE A 1 80 ? 9.148 1.623 -33.047 1.00 89.50 80 ILE A CA 1
ATOM 609 C C . ILE A 1 80 ? 8.907 2.178 -31.639 1.00 89.50 80 ILE A C 1
ATOM 611 O O . ILE A 1 80 ? 9.602 3.083 -31.158 1.00 89.50 80 ILE A O 1
ATOM 615 N N . SER A 1 81 ? 7.879 1.675 -30.966 1.00 89.69 81 SER A N 1
ATOM 616 C CA . SER A 1 81 ? 7.567 1.999 -29.573 1.00 89.69 81 SER A CA 1
ATOM 617 C C . SER A 1 81 ? 8.451 1.221 -28.588 1.00 89.69 81 SER A C 1
ATOM 619 O O . SER A 1 81 ? 9.099 0.245 -28.952 1.00 89.69 81 SER A O 1
ATOM 621 N N . TRP A 1 82 ? 8.454 1.620 -27.309 1.00 88.19 82 TRP A N 1
ATOM 622 C CA . TRP A 1 82 ? 9.123 0.846 -26.249 1.00 88.19 82 TRP A CA 1
ATOM 623 C C . TRP A 1 82 ? 8.586 -0.591 -26.155 1.00 88.19 82 TRP A C 1
ATOM 625 O O . TRP A 1 82 ? 9.360 -1.522 -25.976 1.00 88.19 82 TRP A O 1
ATOM 635 N N . LYS A 1 83 ? 7.272 -0.783 -26.346 1.00 86.19 83 LYS A N 1
ATOM 636 C CA . LYS A 1 83 ? 6.633 -2.109 -26.311 1.00 86.19 83 LYS A CA 1
ATOM 637 C C . LYS A 1 83 ? 7.121 -3.032 -27.429 1.00 86.19 83 LYS A C 1
ATOM 639 O O . LYS A 1 83 ? 7.180 -4.235 -27.226 1.00 86.19 83 LYS A O 1
ATOM 644 N N . GLU A 1 84 ? 7.454 -2.470 -28.587 1.00 87.06 84 GLU A N 1
ATOM 645 C CA . GLU A 1 84 ? 8.007 -3.213 -29.725 1.00 87.06 84 GLU A CA 1
ATOM 646 C C . GLU A 1 84 ? 9.521 -3.414 -29.600 1.00 87.06 84 GLU A C 1
ATOM 648 O O . GLU A 1 84 ? 10.046 -4.402 -30.100 1.00 87.06 84 GLU A O 1
ATOM 653 N N . PHE A 1 85 ? 10.223 -2.498 -28.924 1.00 90.56 85 PHE A N 1
ATOM 654 C CA . PHE A 1 85 ? 11.668 -2.578 -28.721 1.00 90.56 85 PHE A CA 1
ATOM 655 C C . PHE A 1 85 ? 12.071 -3.526 -27.583 1.00 90.56 85 PHE A C 1
ATOM 657 O O . PHE A 1 85 ? 13.027 -4.275 -27.741 1.00 90.56 85 PHE A O 1
ATOM 664 N N . LEU A 1 86 ? 11.350 -3.526 -26.455 1.00 86.31 86 LEU A N 1
ATOM 665 C CA . LEU A 1 86 ? 11.698 -4.310 -25.262 1.00 86.31 86 LEU A CA 1
ATOM 666 C C . LEU A 1 86 ? 11.916 -5.815 -25.546 1.00 86.31 86 LEU A C 1
ATOM 668 O O . LEU A 1 86 ? 12.950 -6.327 -25.117 1.00 86.31 86 LEU A O 1
ATOM 672 N N . PRO A 1 87 ? 11.050 -6.516 -26.314 1.00 86.81 87 PRO A N 1
ATOM 673 C CA . PRO A 1 87 ? 11.248 -7.934 -26.642 1.00 86.81 87 PRO A CA 1
ATOM 674 C C . PRO A 1 87 ? 12.479 -8.220 -27.518 1.00 86.81 87 PRO A C 1
ATOM 676 O O . PRO A 1 87 ? 12.848 -9.376 -27.691 1.00 86.81 87 PRO A O 1
ATOM 679 N N . LEU A 1 88 ? 13.095 -7.188 -28.109 1.00 88.25 88 LEU A N 1
ATOM 680 C CA . LEU A 1 88 ? 14.314 -7.303 -28.918 1.00 88.25 88 LEU A CA 1
ATOM 681 C C . LEU A 1 88 ? 15.591 -7.195 -28.071 1.00 88.25 88 LEU A C 1
ATOM 683 O O . LEU A 1 88 ? 16.687 -7.280 -28.620 1.00 88.25 88 LEU A O 1
ATOM 687 N N . THR A 1 89 ? 15.458 -6.954 -26.765 1.00 86.25 89 THR A N 1
ATOM 688 C CA . THR A 1 89 ? 16.567 -6.832 -25.811 1.00 86.25 89 THR A CA 1
ATOM 689 C C . THR A 1 89 ? 16.610 -8.038 -24.873 1.00 86.25 89 THR A C 1
ATOM 691 O O . THR A 1 89 ? 15.601 -8.714 -24.696 1.00 86.25 89 THR A O 1
ATOM 694 N N . ASN A 1 90 ? 17.742 -8.272 -24.209 1.00 82.19 90 ASN A N 1
ATOM 695 C CA . ASN A 1 90 ? 17.860 -9.274 -23.139 1.00 82.19 90 ASN A CA 1
ATOM 696 C C . ASN A 1 90 ? 17.422 -8.736 -21.756 1.00 82.19 90 ASN A C 1
ATOM 698 O O . ASN A 1 90 ? 17.726 -9.317 -20.715 1.00 82.19 90 ASN A O 1
ATOM 702 N N . LEU A 1 91 ? 16.724 -7.594 -21.712 1.00 79.56 91 LEU A N 1
ATOM 703 C CA . LEU A 1 91 ? 16.072 -7.155 -20.480 1.00 79.56 91 LEU A CA 1
ATOM 704 C C . LEU A 1 91 ? 14.871 -8.062 -20.194 1.00 79.56 91 LEU A C 1
ATOM 706 O O . LEU A 1 91 ? 14.175 -8.462 -21.130 1.00 79.56 91 LEU A O 1
ATOM 710 N N . PRO A 1 92 ? 14.571 -8.354 -18.918 1.00 66.56 92 PRO A N 1
ATOM 711 C CA . PRO A 1 92 ? 13.391 -9.128 -18.577 1.00 66.56 92 PRO A CA 1
ATOM 712 C C . PRO A 1 92 ? 12.144 -8.424 -19.117 1.00 66.56 92 PRO A C 1
ATOM 714 O O . PRO A 1 92 ? 11.810 -7.302 -18.728 1.00 66.56 92 PRO A O 1
ATOM 717 N N . ASN A 1 93 ? 11.455 -9.096 -20.037 1.00 58.12 93 ASN A N 1
ATOM 718 C CA . ASN A 1 93 ? 10.194 -8.622 -20.572 1.00 58.12 93 ASN A CA 1
ATOM 719 C C . ASN A 1 93 ? 9.131 -8.801 -19.481 1.00 58.12 93 ASN A C 1
ATOM 721 O O . ASN A 1 93 ? 8.600 -9.894 -19.286 1.00 58.12 93 ASN A O 1
ATOM 725 N N . LEU A 1 94 ? 8.824 -7.729 -18.744 1.00 50.75 94 LEU A N 1
ATOM 726 C CA . LEU A 1 94 ? 7.779 -7.746 -17.709 1.00 50.75 94 LEU A CA 1
ATOM 727 C C . LEU A 1 94 ? 6.383 -8.093 -18.259 1.00 50.75 94 LEU A C 1
ATOM 729 O O . LEU A 1 94 ? 5.476 -8.298 -17.464 1.00 50.75 94 LEU A O 1
ATOM 733 N N . ASN A 1 95 ? 6.205 -8.171 -19.585 1.00 47.56 95 ASN A N 1
ATOM 734 C CA . ASN A 1 95 ? 4.967 -8.653 -20.200 1.00 47.56 95 ASN A CA 1
ATOM 735 C C . ASN A 1 95 ? 4.889 -10.192 -20.327 1.00 47.56 95 ASN A C 1
ATOM 737 O O . ASN A 1 95 ? 3.827 -10.689 -20.683 1.00 47.56 95 ASN A O 1
ATOM 741 N N . GLU A 1 96 ? 5.971 -10.951 -20.089 1.00 46.09 96 GLU A N 1
ATOM 742 C CA . GLU A 1 96 ? 5.980 -12.426 -20.234 1.00 46.09 96 GLU A CA 1
ATOM 743 C C . GLU A 1 96 ? 6.105 -13.195 -18.916 1.00 46.09 96 GLU A C 1
ATOM 745 O O . GLU A 1 96 ? 5.669 -14.342 -18.826 1.00 46.09 96 GLU A O 1
ATOM 750 N N . ALA A 1 97 ? 6.629 -12.576 -17.860 1.00 47.00 97 ALA A N 1
ATOM 751 C CA . ALA A 1 97 ? 6.357 -13.059 -16.517 1.00 47.00 97 ALA A CA 1
ATOM 752 C C . ALA A 1 97 ? 5.035 -12.422 -16.105 1.00 47.00 97 ALA A C 1
ATOM 754 O O . ALA A 1 97 ? 5.045 -11.235 -15.783 1.00 47.00 97 ALA A O 1
ATOM 755 N N . SER A 1 98 ? 3.931 -13.185 -16.133 1.00 47.09 98 SER A N 1
ATOM 756 C CA . SER A 1 98 ? 2.669 -12.794 -15.489 1.00 47.09 98 SER A CA 1
ATOM 757 C C . SER A 1 98 ? 3.049 -12.136 -14.178 1.00 47.09 98 SER A C 1
ATOM 759 O O . SER A 1 98 ? 3.647 -12.801 -13.315 1.00 47.09 98 SER A O 1
ATOM 761 N N . SER A 1 99 ? 2.866 -10.818 -14.089 1.00 55.00 99 SER A N 1
ATOM 762 C CA . SER A 1 99 ? 3.431 -10.086 -12.963 1.00 55.00 99 SER A CA 1
ATOM 763 C C . SER A 1 99 ? 2.924 -10.755 -11.681 1.00 55.00 99 SER A C 1
ATOM 765 O O . SER A 1 99 ? 1.822 -11.308 -11.688 1.00 55.00 99 SER A O 1
ATOM 767 N N . PRO A 1 100 ? 3.664 -10.750 -10.561 1.00 54.53 100 PRO A N 1
ATOM 768 C CA . PRO A 1 100 ? 3.150 -11.315 -9.312 1.00 54.53 100 PRO A CA 1
ATOM 769 C C . PRO A 1 100 ? 1.738 -10.805 -8.963 1.00 54.53 100 PRO A C 1
ATOM 771 O O . PRO A 1 100 ? 0.977 -11.494 -8.293 1.00 54.53 100 PRO A O 1
ATOM 774 N N . THR A 1 101 ? 1.383 -9.619 -9.470 1.00 57.41 101 THR A N 1
ATOM 775 C CA . THR A 1 101 ? 0.040 -9.040 -9.466 1.00 57.41 101 THR A CA 1
ATOM 776 C C . THR A 1 101 ? -0.938 -9.745 -10.413 1.00 57.41 101 THR A C 1
ATOM 778 O O . THR A 1 101 ? -2.018 -10.097 -9.968 1.00 57.41 101 THR A O 1
ATOM 781 N N . GLU A 1 102 ? -0.605 -9.978 -11.684 1.00 59.09 102 GLU A N 1
ATOM 782 C CA . GLU A 1 102 ? -1.466 -10.728 -12.620 1.00 59.09 102 GLU A CA 1
ATOM 783 C C . GLU A 1 102 ? -1.670 -12.173 -12.174 1.00 59.09 102 GLU A C 1
ATOM 785 O O . GLU A 1 102 ? -2.806 -12.613 -12.088 1.00 59.09 102 GLU A O 1
ATOM 790 N N . ALA A 1 103 ? -0.612 -12.874 -11.758 1.00 66.44 103 ALA A N 1
ATOM 791 C CA . ALA A 1 103 ? -0.740 -14.226 -11.214 1.00 66.44 103 ALA A CA 1
ATOM 792 C C . ALA A 1 103 ? -1.627 -14.264 -9.951 1.00 66.44 103 ALA A C 1
ATOM 794 O O . ALA A 1 103 ? -2.315 -15.248 -9.683 1.00 66.44 103 ALA A O 1
ATOM 795 N N . PHE A 1 104 ? -1.625 -13.183 -9.167 1.00 70.25 104 PHE A N 1
ATOM 796 C CA . PHE A 1 104 ? -2.511 -13.019 -8.020 1.00 70.25 104 PHE A CA 1
ATOM 797 C C . PHE A 1 104 ? -3.961 -12.716 -8.425 1.00 70.25 104 PHE A C 1
ATOM 799 O O . PHE A 1 104 ? -4.877 -13.236 -7.791 1.00 70.25 104 PHE A O 1
ATOM 806 N N . LEU A 1 105 ? -4.179 -11.909 -9.466 1.00 76.19 105 LEU A N 1
ATOM 807 C CA . LEU A 1 105 ? -5.509 -11.622 -10.012 1.00 76.19 105 LEU A CA 1
ATOM 808 C C . LEU A 1 105 ? -6.124 -12.872 -10.652 1.00 76.19 105 LEU A C 1
ATOM 810 O O . LEU A 1 105 ? -7.247 -13.227 -10.312 1.00 76.19 105 LEU A O 1
ATOM 814 N N . ASP A 1 106 ? -5.353 -13.612 -11.448 1.00 76.69 106 ASP A N 1
ATOM 815 C CA . ASP A 1 106 ? -5.771 -14.894 -12.023 1.00 76.69 106 ASP A CA 1
ATOM 816 C C . ASP A 1 106 ? -6.103 -15.916 -10.922 1.00 76.69 106 ASP A C 1
ATOM 818 O O . ASP A 1 106 ? -7.057 -16.691 -11.022 1.00 76.69 106 ASP A O 1
ATOM 822 N N . HIS A 1 107 ? -5.341 -15.904 -9.821 1.00 73.94 107 HIS A N 1
ATOM 823 C CA . HIS A 1 107 ? -5.654 -16.726 -8.658 1.00 73.94 107 HIS A CA 1
ATOM 824 C C . HIS A 1 107 ? -6.953 -16.282 -7.974 1.00 73.94 107 HIS A C 1
ATOM 826 O O . HIS A 1 107 ? -7.773 -17.139 -7.646 1.00 73.94 107 HIS A O 1
ATOM 832 N N . LEU A 1 108 ? -7.174 -14.978 -7.786 1.00 75.12 108 LEU A N 1
ATOM 833 C CA . LEU A 1 108 ? -8.422 -14.441 -7.235 1.00 75.12 108 LEU A CA 1
ATOM 834 C C . LEU A 1 108 ? -9.639 -14.838 -8.077 1.00 75.12 108 LEU A C 1
ATOM 836 O O . LEU A 1 108 ? -10.643 -15.259 -7.507 1.00 75.12 108 LEU A O 1
ATOM 840 N N . ASP A 1 109 ? -9.528 -14.781 -9.403 1.00 79.62 109 ASP A N 1
ATOM 841 C CA . ASP A 1 109 ? -10.602 -15.153 -10.331 1.00 79.62 109 ASP A CA 1
ATOM 842 C C . ASP A 1 109 ? -10.962 -16.648 -10.255 1.00 79.62 109 ASP A C 1
ATOM 844 O O . ASP A 1 109 ? -12.090 -17.042 -10.557 1.00 79.62 109 ASP A O 1
ATOM 848 N N . SER A 1 110 ? -10.028 -17.491 -9.799 1.00 82.12 110 SER A N 1
ATOM 849 C CA . SER A 1 110 ? -10.256 -18.928 -9.592 1.00 82.12 110 SER A CA 1
ATOM 850 C C . SER A 1 110 ? -10.940 -19.279 -8.261 1.00 82.12 110 SER A C 1
ATOM 852 O O . SER A 1 110 ? -11.357 -20.425 -8.066 1.00 82.12 110 SER A O 1
ATOM 854 N N . LEU A 1 111 ? -11.051 -18.328 -7.326 1.00 79.50 111 LEU A N 1
ATOM 855 C CA . LEU A 1 111 ? -11.568 -18.574 -5.979 1.00 79.50 111 LEU A CA 1
ATOM 856 C C . LEU A 1 111 ? -13.096 -18.385 -5.880 1.00 79.50 111 LEU A C 1
ATOM 858 O O . LEU A 1 111 ? -13.687 -17.566 -6.584 1.00 79.50 111 LEU A O 1
ATOM 862 N N . PRO A 1 112 ? -13.769 -19.080 -4.942 1.00 81.62 112 PRO A N 1
ATOM 863 C CA . PRO A 1 112 ? -15.162 -18.795 -4.603 1.00 81.62 112 PRO A CA 1
ATOM 864 C C . PRO A 1 112 ? -15.338 -17.360 -4.085 1.00 81.62 112 PRO A C 1
ATOM 866 O O . PRO A 1 112 ? -14.481 -16.844 -3.368 1.00 81.62 112 PRO A O 1
ATOM 869 N N . PHE A 1 113 ? -16.499 -16.746 -4.337 1.00 58.69 113 PHE A N 1
ATOM 870 C CA . PHE A 1 113 ? -16.790 -15.356 -3.943 1.00 58.69 113 PHE A CA 1
ATOM 871 C C . PHE A 1 113 ? -16.520 -15.050 -2.456 1.00 58.69 113 PHE A C 1
ATOM 873 O O . PHE A 1 113 ? -16.000 -13.987 -2.124 1.00 58.69 113 PHE A O 1
ATOM 880 N N . SER A 1 114 ? -16.820 -15.984 -1.548 1.00 62.28 114 SER A N 1
ATOM 881 C CA . SER A 1 114 ? -16.543 -15.826 -0.113 1.00 62.28 114 SER A CA 1
ATOM 882 C C . SER A 1 114 ? -15.049 -15.679 0.195 1.00 62.28 114 SER A C 1
ATOM 884 O O . SER A 1 114 ? -14.672 -14.902 1.070 1.00 62.28 114 SER A O 1
ATOM 886 N N . GLU A 1 115 ? -14.196 -16.392 -0.541 1.00 65.25 115 GLU A N 1
ATOM 887 C CA . GLU A 1 115 ? -12.741 -16.319 -0.406 1.00 65.25 115 GLU A CA 1
ATOM 888 C C . GLU A 1 115 ? -12.182 -15.051 -1.049 1.00 65.25 115 GLU A C 1
ATOM 890 O O . GLU A 1 115 ? -11.343 -14.385 -0.443 1.00 65.25 115 GLU A O 1
ATOM 895 N N . VAL A 1 116 ? -12.718 -14.640 -2.202 1.00 67.00 116 VAL A N 1
ATOM 896 C CA . VAL A 1 116 ? -12.382 -13.349 -2.826 1.00 67.00 116 VAL A CA 1
ATOM 897 C C . VAL A 1 116 ? -12.682 -12.193 -1.871 1.00 67.00 116 VAL A C 1
ATOM 899 O O . VAL A 1 116 ? -11.829 -11.336 -1.649 1.00 67.00 116 VAL A O 1
ATOM 902 N N . MET A 1 117 ? -13.850 -12.201 -1.222 1.00 64.38 117 MET A N 1
ATOM 903 C CA . MET A 1 117 ? -14.218 -11.186 -0.229 1.00 64.38 117 MET A CA 1
ATOM 904 C C . MET A 1 117 ? -13.296 -11.191 0.996 1.00 64.38 117 MET A C 1
ATOM 906 O O . MET A 1 117 ? -12.970 -10.126 1.524 1.00 64.38 117 MET A O 1
ATOM 910 N N . ARG A 1 118 ? -12.839 -12.367 1.443 1.00 68.62 118 ARG A N 1
ATOM 911 C CA . ARG A 1 118 ? -11.877 -12.492 2.548 1.00 68.62 118 ARG A CA 1
ATOM 912 C C . ARG A 1 118 ? -10.518 -11.896 2.179 1.00 68.62 118 ARG A C 1
ATOM 914 O O . ARG A 1 118 ? -9.959 -11.124 2.957 1.00 68.62 118 ARG A O 1
ATOM 921 N N . VAL A 1 119 ? -10.006 -12.220 0.991 1.00 68.94 119 VAL A N 1
ATOM 922 C CA . VAL A 1 119 ? -8.728 -11.693 0.494 1.00 68.94 119 VAL A CA 1
ATOM 923 C C . VAL A 1 119 ? -8.819 -10.185 0.255 1.00 68.94 119 VAL A C 1
ATOM 925 O O . VAL A 1 119 ? -7.932 -9.450 0.681 1.00 68.94 119 VAL A O 1
ATOM 928 N N . TRP A 1 120 ? -9.916 -9.698 -0.329 1.00 70.94 120 TRP A N 1
ATOM 929 C CA . TRP A 1 120 ? -10.173 -8.268 -0.515 1.00 70.94 120 TRP A CA 1
ATOM 930 C C . TRP A 1 120 ? -10.108 -7.487 0.803 1.00 70.94 120 TRP A C 1
ATOM 932 O O . TRP A 1 120 ? -9.396 -6.485 0.880 1.00 70.94 120 TRP A O 1
ATOM 942 N N . ARG A 1 121 ? -10.768 -7.978 1.865 1.00 65.50 121 ARG A N 1
ATOM 943 C CA . ARG A 1 121 ? -10.696 -7.366 3.207 1.00 65.50 121 ARG A CA 1
ATOM 944 C C . ARG A 1 121 ? -9.252 -7.301 3.720 1.00 65.50 121 ARG A C 1
ATOM 946 O O . ARG A 1 121 ? -8.805 -6.245 4.155 1.00 65.50 121 ARG A O 1
ATOM 953 N N . GLN A 1 122 ? -8.480 -8.381 3.580 1.00 71.38 122 GLN A N 1
ATOM 954 C CA . GLN A 1 122 ? -7.071 -8.401 3.998 1.00 71.38 122 GLN A CA 1
ATOM 955 C C . GLN A 1 122 ? -6.183 -7.438 3.194 1.00 71.38 122 GLN A C 1
ATOM 957 O O . GLN A 1 122 ? -5.263 -6.839 3.756 1.00 71.38 122 GLN A O 1
ATOM 962 N N . ILE A 1 123 ? -6.431 -7.277 1.889 1.00 71.38 123 ILE A N 1
ATOM 963 C CA . ILE A 1 123 ? -5.730 -6.285 1.062 1.00 71.38 123 ILE A CA 1
ATOM 964 C C . ILE A 1 123 ? -6.079 -4.879 1.540 1.00 71.38 123 ILE A C 1
ATOM 966 O O . ILE A 1 123 ? -5.166 -4.087 1.764 1.00 71.38 123 ILE A O 1
ATOM 970 N N . GLN A 1 124 ? -7.368 -4.573 1.723 1.00 64.25 124 GLN A N 1
ATOM 971 C CA . GLN A 1 124 ? -7.814 -3.271 2.219 1.00 64.25 124 GLN A CA 1
ATOM 972 C C . GLN A 1 124 ? -7.159 -2.934 3.562 1.00 64.25 124 GLN A C 1
ATOM 974 O O . GLN A 1 124 ? -6.600 -1.849 3.704 1.00 64.25 124 GLN A O 1
ATOM 979 N N . ASP A 1 125 ? -7.127 -3.884 4.497 1.00 61.41 125 ASP A N 1
ATOM 980 C CA . ASP A 1 125 ? -6.501 -3.710 5.811 1.00 61.41 125 ASP A CA 1
ATOM 981 C C . ASP A 1 125 ? -4.994 -3.437 5.701 1.00 61.41 125 ASP A C 1
ATOM 983 O O . ASP A 1 125 ? -4.456 -2.551 6.367 1.00 61.41 125 ASP A O 1
ATOM 987 N N . ARG A 1 126 ? -4.289 -4.154 4.818 1.00 65.38 126 ARG A N 1
ATOM 988 C CA . ARG A 1 126 ? -2.849 -3.948 4.588 1.00 65.38 126 ARG A CA 1
ATOM 989 C C . ARG A 1 126 ? -2.551 -2.630 3.885 1.00 65.38 126 ARG A C 1
ATOM 991 O O . ARG A 1 126 ? -1.562 -1.980 4.221 1.00 65.38 126 ARG A O 1
ATOM 998 N N . VAL A 1 127 ? -3.377 -2.235 2.919 1.00 63.97 127 VAL A N 1
ATOM 999 C CA . VAL A 1 127 ? -3.268 -0.942 2.231 1.00 63.97 127 VAL A CA 1
ATOM 1000 C C . VAL A 1 127 ? -3.521 0.188 3.219 1.00 63.97 127 VAL A C 1
ATOM 1002 O O . VAL A 1 127 ? -2.742 1.134 3.251 1.00 63.97 127 VAL A O 1
ATOM 1005 N N . TYR A 1 128 ? -4.537 0.066 4.072 1.00 58.59 128 TYR A N 1
ATOM 1006 C CA . TYR A 1 128 ? -4.844 1.053 5.100 1.00 58.59 128 TYR A CA 1
ATOM 1007 C C . TYR A 1 128 ? -3.745 1.136 6.166 1.00 58.59 128 TYR A C 1
ATOM 1009 O O . TYR A 1 128 ? -3.288 2.226 6.493 1.00 58.59 128 TYR A O 1
ATOM 1017 N N . SER A 1 129 ? -3.217 0.001 6.631 1.00 57.22 129 SER A N 1
ATOM 1018 C CA . SER A 1 129 ? -2.061 -0.034 7.537 1.00 57.22 129 SER A CA 1
ATOM 1019 C C . SER A 1 129 ? -0.825 0.631 6.916 1.00 57.22 129 SER A C 1
ATOM 1021 O O . SER A 1 129 ? -0.183 1.464 7.555 1.00 57.22 129 SER A O 1
ATOM 1023 N N . LYS A 1 130 ? -0.531 0.345 5.639 1.00 54.34 130 LYS A N 1
ATOM 1024 C CA . LYS A 1 130 ? 0.537 1.029 4.897 1.00 54.34 130 LYS A CA 1
ATOM 1025 C C . LYS A 1 130 ? 0.250 2.513 4.690 1.00 54.34 130 LYS A C 1
ATOM 1027 O O . LYS A 1 130 ? 1.183 3.309 4.685 1.00 54.34 130 LYS A O 1
ATOM 1032 N N . PHE A 1 131 ? -1.003 2.895 4.488 1.00 51.38 131 PHE A N 1
ATOM 1033 C CA . PHE A 1 131 ? -1.404 4.291 4.375 1.00 51.38 131 PHE A CA 1
ATOM 1034 C C . PHE A 1 131 ? -1.137 5.026 5.692 1.00 51.38 131 PHE A C 1
ATOM 1036 O O . PHE A 1 131 ? -0.452 6.042 5.674 1.00 51.38 131 PHE A O 1
ATOM 1043 N N . LEU A 1 132 ? -1.551 4.456 6.828 1.00 54.69 132 LEU A N 1
ATOM 1044 C CA . LEU A 1 132 ? -1.269 4.987 8.165 1.00 54.69 132 LEU A CA 1
ATOM 1045 C C . LEU A 1 132 ? 0.235 5.070 8.472 1.00 54.69 132 LEU A C 1
ATOM 1047 O O . LEU A 1 132 ? 0.663 5.988 9.165 1.00 54.69 132 LEU A O 1
ATOM 1051 N N . SER A 1 133 ? 1.046 4.132 7.968 1.00 52.78 133 SER A N 1
ATOM 1052 C CA . SER A 1 133 ? 2.495 4.133 8.203 1.00 52.78 133 SER A CA 1
ATOM 1053 C C . SER A 1 133 ? 3.270 5.098 7.298 1.00 52.78 133 SER A C 1
ATOM 1055 O O . SER A 1 133 ? 4.313 5.600 7.706 1.00 52.78 133 SER A O 1
ATOM 1057 N N . ASN A 1 134 ? 2.817 5.314 6.056 1.00 43.78 134 ASN A N 1
ATOM 1058 C CA . ASN A 1 134 ? 3.549 6.097 5.048 1.00 43.78 134 ASN A CA 1
ATOM 1059 C C . ASN A 1 134 ? 3.057 7.536 4.928 1.00 43.78 134 ASN A C 1
ATOM 1061 O O . ASN A 1 134 ? 3.854 8.442 4.690 1.00 43.78 134 ASN A O 1
ATOM 1065 N N . PHE A 1 135 ? 1.759 7.764 5.089 1.00 44.38 135 PHE A N 1
ATOM 1066 C CA . PHE A 1 135 ? 1.235 9.109 5.168 1.00 44.38 135 PHE A CA 1
ATOM 1067 C C . PHE A 1 135 ? 1.241 9.507 6.635 1.00 44.38 135 PHE A C 1
ATOM 1069 O O . PHE A 1 135 ? 0.480 8.981 7.444 1.00 44.38 135 PHE A O 1
ATOM 1076 N N . ARG A 1 136 ? 2.089 10.481 6.974 1.00 45.34 136 ARG A N 1
ATOM 1077 C CA . ARG A 1 136 ? 1.936 11.299 8.180 1.00 45.34 136 ARG A CA 1
ATOM 1078 C C . ARG A 1 136 ? 0.617 12.090 8.092 1.00 45.34 136 ARG A C 1
ATOM 1080 O O . ARG A 1 136 ? 0.630 13.309 8.043 1.00 45.34 136 ARG A O 1
ATOM 1087 N N . VAL A 1 137 ? -0.541 11.421 8.067 1.00 43.34 137 VAL A N 1
ATOM 1088 C CA . VAL A 1 137 ? -1.879 12.058 8.141 1.00 43.34 137 VAL A CA 1
ATOM 1089 C C . VAL A 1 137 ? -2.148 12.610 9.550 1.00 43.34 137 VAL A C 1
ATOM 1091 O O . VAL A 1 137 ? -3.224 13.106 9.854 1.00 43.34 137 VAL A O 1
ATOM 1094 N N . PHE A 1 138 ? -1.143 12.570 10.417 1.00 46.41 138 PHE A N 1
ATOM 1095 C CA . PHE A 1 138 ? -1.180 13.030 11.795 1.00 46.41 138 PHE A CA 1
ATOM 1096 C C . PHE A 1 138 ? -0.270 14.249 12.004 1.00 46.41 138 PHE A C 1
ATOM 1098 O O . PHE A 1 138 ? 0.364 14.387 13.046 1.00 46.41 138 PHE A O 1
ATOM 1105 N N . ASP A 1 139 ? -0.162 15.118 10.991 1.00 38.31 139 ASP A N 1
ATOM 1106 C CA . ASP A 1 139 ? 0.524 16.415 11.121 1.00 38.31 139 ASP A CA 1
ATOM 1107 C C . ASP A 1 139 ? -0.407 17.538 11.616 1.00 38.31 139 ASP A C 1
ATOM 1109 O O . ASP A 1 139 ? 0.046 18.655 11.866 1.00 38.31 139 ASP A O 1
ATOM 1113 N N . ASP A 1 140 ? -1.694 17.247 11.838 1.00 41.41 140 ASP A N 1
ATOM 1114 C CA . ASP A 1 140 ? -2.609 18.181 12.490 1.00 41.41 140 ASP A CA 1
ATOM 1115 C C . ASP A 1 140 ? -2.791 17.795 13.959 1.00 41.41 140 ASP A C 1
ATOM 1117 O O . ASP A 1 140 ? -3.337 16.745 14.291 1.00 41.41 140 ASP A O 1
ATOM 1121 N N . LYS A 1 141 ? -2.310 18.662 14.854 1.00 45.25 141 LYS A N 1
ATOM 1122 C CA . LYS A 1 141 ? -2.084 18.453 16.298 1.00 45.25 141 LYS A CA 1
ATOM 1123 C C . LYS A 1 141 ? -3.307 18.086 17.166 1.00 45.25 141 LYS A C 1
ATOM 1125 O O . LYS A 1 141 ? -3.257 18.334 18.372 1.00 45.25 141 LYS A O 1
ATOM 1130 N N . ARG A 1 142 ? -4.416 17.562 16.630 1.00 51.94 142 ARG A N 1
ATOM 1131 C CA . ARG A 1 142 ? -5.633 17.203 17.390 1.00 51.94 142 ARG A CA 1
ATOM 1132 C C . ARG A 1 142 ? -6.483 16.090 16.764 1.00 51.94 142 ARG A C 1
ATOM 1134 O O . ARG A 1 142 ? -7.650 15.985 17.141 1.00 51.94 142 ARG A O 1
ATOM 1141 N N . SER A 1 143 ? -5.976 15.274 15.838 1.00 56.50 143 SER A N 1
ATOM 1142 C CA . SER A 1 143 ? -6.813 14.190 15.312 1.00 56.50 143 SER A CA 1
ATOM 1143 C C . SER A 1 143 ? -7.068 13.150 16.416 1.00 56.50 143 SER A C 1
ATOM 1145 O O . SER A 1 143 ? -6.120 12.641 17.019 1.00 56.50 143 SER A O 1
ATOM 1147 N N . PRO A 1 144 ? -8.332 12.803 16.732 1.00 59.34 144 PRO A N 1
ATOM 1148 C CA . PRO A 1 144 ? -8.646 11.743 17.693 1.00 59.34 144 PRO A CA 1
ATOM 1149 C C . PRO A 1 144 ? -7.909 10.431 17.392 1.00 59.34 144 PRO A C 1
ATOM 1151 O O . PRO A 1 144 ? -7.499 9.731 18.326 1.00 59.34 144 PRO A O 1
ATOM 1154 N N . ARG A 1 145 ? -7.680 10.172 16.095 1.00 66.56 145 ARG A N 1
ATOM 1155 C CA . ARG A 1 145 ? -6.999 8.999 15.536 1.00 66.56 145 ARG A CA 1
ATOM 1156 C C . ARG A 1 145 ? -5.512 8.889 15.899 1.00 66.56 145 ARG A C 1
ATOM 1158 O O . ARG A 1 145 ? -4.959 7.806 15.759 1.00 66.56 145 ARG A O 1
ATOM 1165 N N . ASP A 1 146 ? -4.893 9.945 16.431 1.00 65.56 146 ASP A N 1
ATOM 1166 C CA . ASP A 1 146 ? -3.476 9.950 16.838 1.00 65.56 146 ASP A CA 1
ATOM 1167 C C . ASP A 1 146 ? -3.215 9.153 18.120 1.00 65.56 146 ASP A C 1
ATOM 1169 O O . ASP A 1 146 ? -2.062 9.008 18.541 1.00 65.56 146 ASP A O 1
ATOM 1173 N N . SER A 1 147 ? -4.275 8.699 18.798 1.00 74.94 147 SER A N 1
ATOM 1174 C CA . SER A 1 147 ? -4.143 7.999 20.072 1.00 74.94 147 SER A CA 1
ATOM 1175 C C . SER A 1 147 ? -3.915 6.501 19.920 1.00 74.94 147 SER A C 1
ATOM 1177 O O . SER A 1 147 ? -4.445 5.859 19.011 1.00 74.94 147 SER A O 1
ATOM 1179 N N . GLN A 1 148 ? -3.153 5.920 20.852 1.00 79.81 148 GLN A N 1
ATOM 1180 C CA . GLN A 1 148 ? -2.891 4.475 20.876 1.00 79.81 148 GLN A CA 1
ATOM 1181 C C . GLN A 1 148 ? -4.180 3.650 21.011 1.00 79.81 148 GLN A C 1
ATOM 1183 O O . GLN A 1 148 ? -4.237 2.511 20.551 1.00 79.81 148 GLN A O 1
ATOM 1188 N N . PHE A 1 149 ? -5.242 4.240 21.565 1.00 86.19 149 PHE A N 1
ATOM 1189 C CA . PHE A 1 149 ? -6.587 3.672 21.579 1.00 86.19 149 PHE A CA 1
ATOM 1190 C C . PHE A 1 149 ? -7.083 3.293 20.176 1.00 86.19 149 PHE A C 1
ATOM 1192 O O . PHE A 1 149 ? -7.594 2.193 19.992 1.00 86.19 149 PHE A O 1
ATOM 1199 N N . PHE A 1 150 ? -6.904 4.162 19.176 1.00 81.25 150 PHE A N 1
ATOM 1200 C CA . PHE A 1 150 ? -7.353 3.881 17.808 1.00 81.25 150 PHE A CA 1
ATOM 1201 C C . PHE A 1 150 ? -6.520 2.802 17.131 1.00 81.25 150 PHE A C 1
ATOM 1203 O O . PHE A 1 150 ? -7.062 1.986 16.392 1.00 81.25 150 PHE A O 1
ATOM 1210 N N . VAL A 1 151 ? -5.221 2.753 17.432 1.00 79.88 151 VAL A N 1
ATOM 1211 C CA . VAL A 1 151 ? -4.352 1.662 16.978 1.00 79.88 151 VAL A CA 1
ATOM 1212 C C . VAL A 1 151 ? -4.833 0.330 17.548 1.00 79.88 151 VAL A C 1
ATOM 1214 O O . VAL A 1 151 ? -4.929 -0.649 16.814 1.00 79.88 151 VAL A O 1
ATOM 1217 N N . LEU A 1 152 ? -5.185 0.291 18.836 1.00 84.06 152 LEU A N 1
ATOM 1218 C CA . LEU A 1 152 ? -5.714 -0.909 19.479 1.00 84.06 152 LEU A CA 1
ATOM 1219 C C . LEU A 1 152 ? -7.086 -1.313 18.920 1.00 84.06 152 LEU A C 1
ATOM 1221 O O . LEU A 1 152 ? -7.313 -2.495 18.659 1.00 84.06 152 LEU A O 1
ATOM 1225 N N . LEU A 1 153 ? -7.994 -0.351 18.732 1.00 86.00 153 LEU A N 1
ATOM 1226 C CA . LEU A 1 153 ? -9.317 -0.581 18.150 1.00 86.00 153 LEU A CA 1
ATOM 1227 C C . LEU A 1 153 ? -9.195 -1.203 16.753 1.00 86.00 153 LEU A C 1
ATOM 1229 O O . LEU A 1 153 ? -9.832 -2.215 16.463 1.00 86.00 153 LEU A O 1
ATOM 1233 N N . GLU A 1 154 ? -8.309 -0.648 15.929 1.00 78.38 154 GLU A N 1
ATOM 1234 C CA . GLU A 1 154 ? -8.064 -1.120 14.570 1.00 78.38 154 GLU A CA 1
ATOM 1235 C C . GLU A 1 154 ? -7.360 -2.483 14.548 1.00 78.38 154 GLU A C 1
ATOM 1237 O O . GLU A 1 154 ? -7.759 -3.381 13.808 1.00 78.38 154 GLU A O 1
ATOM 1242 N N . ALA A 1 155 ? -6.366 -2.698 15.413 1.00 73.62 155 ALA A N 1
ATOM 1243 C CA . ALA A 1 155 ? -5.719 -4.000 15.560 1.00 73.62 155 ALA A CA 1
ATOM 1244 C C . ALA A 1 155 ? -6.720 -5.085 15.991 1.00 73.62 155 ALA A C 1
ATOM 1246 O O . ALA A 1 155 ? -6.681 -6.206 15.480 1.00 73.62 155 ALA A O 1
ATOM 1247 N N . THR A 1 156 ? -7.647 -4.746 16.891 1.00 83.19 156 THR A N 1
ATOM 1248 C CA . THR A 1 156 ? -8.710 -5.652 17.344 1.00 83.19 156 THR A CA 1
ATOM 1249 C C . THR A 1 156 ? -9.659 -5.993 16.196 1.00 83.19 156 THR A C 1
ATOM 1251 O O . THR A 1 156 ? -9.926 -7.173 15.964 1.00 83.19 156 THR A O 1
ATOM 1254 N N . ARG A 1 157 ? -10.100 -4.990 15.420 1.00 84.88 157 ARG A N 1
ATOM 1255 C CA . ARG A 1 157 ? -10.919 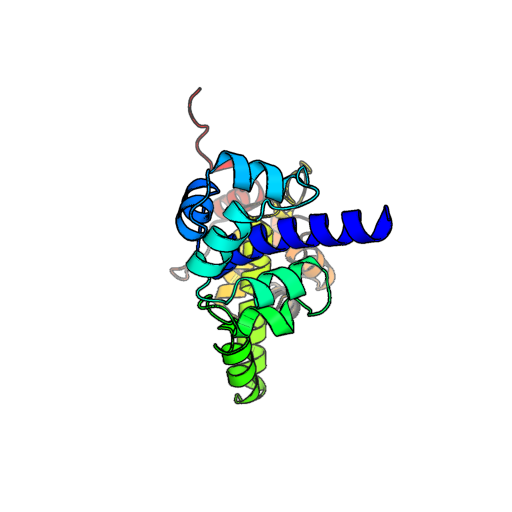-5.187 14.213 1.00 84.88 157 ARG A CA 1
ATOM 1256 C C . ARG A 1 157 ? -10.254 -6.149 13.228 1.00 84.88 157 ARG A C 1
ATOM 1258 O O . ARG A 1 157 ? -10.881 -7.121 12.810 1.00 84.88 157 ARG A O 1
ATOM 1265 N N . ILE A 1 158 ? -8.992 -5.887 12.882 1.00 71.81 158 ILE A N 1
ATOM 1266 C CA . ILE A 1 158 ? -8.226 -6.683 11.912 1.00 71.81 158 ILE A CA 1
ATOM 1267 C C . ILE A 1 158 ? -8.059 -8.121 12.411 1.00 71.81 158 ILE A C 1
ATOM 1269 O O . ILE A 1 158 ? -8.275 -9.067 11.657 1.00 71.81 158 ILE A O 1
ATOM 1273 N N . THR A 1 159 ? -7.730 -8.302 13.692 1.00 71.38 159 THR A N 1
ATOM 1274 C CA . THR A 1 159 ? -7.551 -9.636 14.293 1.00 71.38 159 THR A CA 1
ATOM 1275 C C . THR A 1 159 ? -8.839 -10.460 14.243 1.00 71.38 159 THR A C 1
ATOM 1277 O O . THR A 1 159 ? -8.788 -11.672 14.047 1.00 71.38 159 THR A O 1
ATOM 1280 N N . GLN A 1 160 ? -9.997 -9.810 14.378 1.00 78.88 160 GLN A N 1
ATOM 1281 C CA . GLN A 1 160 ? -11.306 -10.461 14.292 1.00 78.88 160 GLN A CA 1
ATOM 1282 C C . GLN A 1 160 ? -11.838 -10.582 12.850 1.00 78.88 160 GLN A C 1
ATOM 1284 O O . GLN A 1 160 ? -12.874 -11.207 12.637 1.00 78.88 160 GLN A O 1
ATOM 1289 N N . GLY A 1 161 ? -11.149 -10.013 11.853 1.00 73.19 161 GLY A N 1
ATOM 1290 C CA . GLY A 1 161 ? -11.567 -10.049 10.446 1.00 73.19 161 GLY A CA 1
ATOM 1291 C C . GLY A 1 161 ? -12.840 -9.248 10.143 1.00 73.19 161 GLY A C 1
ATOM 1292 O O . GLY A 1 161 ? -13.540 -9.549 9.171 1.00 73.19 161 GLY A O 1
ATOM 1293 N N . LEU A 1 162 ? -13.152 -8.251 10.974 1.00 80.06 162 LEU A N 1
ATOM 1294 C CA . LEU A 1 162 ? -14.393 -7.482 10.891 1.00 80.06 162 LEU A CA 1
ATOM 1295 C C . LEU A 1 162 ? -14.247 -6.248 9.992 1.00 80.06 162 LEU A C 1
ATOM 1297 O O . LEU A 1 162 ? -13.203 -5.590 9.961 1.00 80.06 162 LEU A O 1
ATOM 1301 N N . SER A 1 163 ? -15.316 -5.894 9.284 1.00 77.44 163 SER A N 1
ATOM 1302 C CA . SER A 1 163 ? -15.453 -4.586 8.641 1.00 77.44 163 SER A CA 1
ATOM 1303 C C . SER A 1 163 ? -15.725 -3.488 9.679 1.00 77.44 163 SER A C 1
ATOM 1305 O O . SER A 1 163 ? -16.072 -3.764 10.828 1.00 77.44 163 SER A O 1
ATOM 1307 N N . ILE A 1 164 ? -15.577 -2.223 9.279 1.00 76.44 164 ILE A N 1
ATOM 1308 C CA . ILE A 1 164 ? -15.888 -1.076 10.149 1.00 76.44 164 ILE A CA 1
ATOM 1309 C C . ILE A 1 164 ? -17.365 -1.102 10.574 1.00 76.44 164 ILE A C 1
ATOM 1311 O O . ILE A 1 164 ? -17.656 -0.964 11.760 1.00 76.44 164 ILE A O 1
ATOM 1315 N N . ASP A 1 165 ? -18.283 -1.360 9.640 1.00 77.31 165 ASP A N 1
ATOM 1316 C CA . ASP A 1 165 ? -19.720 -1.445 9.933 1.00 77.31 165 ASP A CA 1
ATOM 1317 C C . ASP A 1 165 ? -20.041 -2.614 10.876 1.00 77.31 165 ASP A C 1
ATOM 1319 O O . ASP A 1 165 ? -20.833 -2.470 11.808 1.00 77.31 165 ASP A O 1
ATOM 1323 N N . GLU A 1 166 ? -19.382 -3.765 10.685 1.00 86.62 166 GLU A N 1
ATOM 1324 C CA . GLU A 1 166 ? -19.519 -4.928 11.569 1.00 86.62 166 GLU A CA 1
ATOM 1325 C C . GLU A 1 166 ? -19.037 -4.597 12.991 1.00 86.62 166 GLU A C 1
ATOM 1327 O O . GLU A 1 166 ? -19.718 -4.939 13.958 1.00 86.62 166 GLU A O 1
ATOM 1332 N N . VAL A 1 167 ? -17.916 -3.880 13.137 1.00 88.44 167 VAL A N 1
ATOM 1333 C CA . VAL A 1 167 ? -17.429 -3.404 14.442 1.00 88.44 167 VAL A CA 1
ATOM 1334 C C . VAL A 1 167 ? -18.411 -2.435 15.086 1.00 88.44 167 VAL A C 1
ATOM 1336 O O . VAL A 1 167 ? -18.716 -2.591 16.266 1.00 88.44 167 VAL A O 1
ATOM 1339 N N . ILE A 1 168 ? -18.935 -1.461 14.337 1.00 87.50 168 ILE A N 1
ATOM 1340 C CA . ILE A 1 168 ? -19.894 -0.479 14.858 1.00 87.50 168 ILE A CA 1
ATOM 1341 C C . ILE A 1 168 ? -21.135 -1.185 15.414 1.00 87.50 168 ILE A C 1
ATOM 1343 O O . ILE A 1 168 ? -21.527 -0.943 16.558 1.00 87.50 168 ILE A O 1
ATOM 1347 N N . VAL A 1 169 ? -21.724 -2.105 14.644 1.00 91.00 169 VAL A N 1
ATOM 1348 C CA . VAL A 1 169 ? -22.910 -2.862 15.068 1.00 91.00 169 VAL A CA 1
ATOM 1349 C C . VAL A 1 169 ? -22.595 -3.741 16.281 1.00 91.00 169 VAL A C 1
ATOM 1351 O O . VAL A 1 169 ? -23.367 -3.771 17.244 1.00 91.00 169 VAL A O 1
ATOM 1354 N N . GLN A 1 170 ? -21.452 -4.432 16.283 1.00 92.94 170 GLN A N 1
ATOM 1355 C CA . GLN A 1 170 ? -21.073 -5.297 17.398 1.00 92.94 170 GLN A CA 1
ATOM 1356 C C . GLN A 1 170 ? -20.791 -4.513 18.678 1.00 92.94 170 GLN A C 1
ATOM 1358 O O . GLN A 1 170 ? -21.289 -4.897 19.739 1.00 92.94 170 GLN A O 1
ATOM 1363 N N . ILE A 1 171 ? -20.057 -3.404 18.602 1.00 93.31 171 ILE A N 1
ATOM 1364 C CA . ILE A 1 171 ? -19.823 -2.530 19.751 1.00 93.31 171 ILE A CA 1
ATOM 1365 C C . ILE A 1 171 ? -21.157 -1.989 20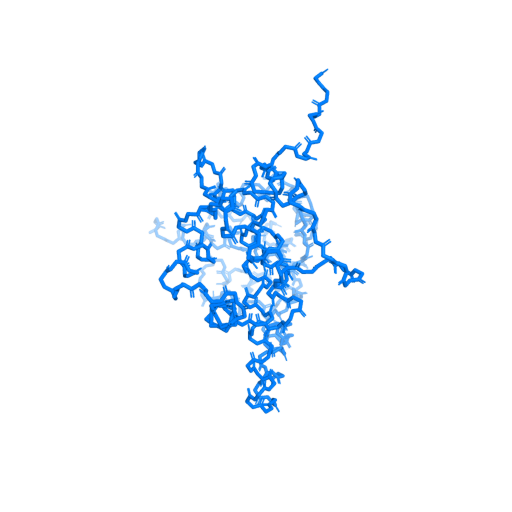.263 1.00 93.31 171 ILE A C 1
ATOM 1367 O O . ILE A 1 171 ? -21.440 -2.157 21.446 1.00 93.31 171 ILE A O 1
ATOM 1371 N N . ALA A 1 172 ? -22.007 -1.413 19.407 1.00 91.69 172 ALA A N 1
ATOM 1372 C CA . ALA A 1 172 ? -23.305 -0.873 19.824 1.00 91.69 172 ALA A CA 1
ATOM 1373 C C . ALA A 1 172 ? -24.162 -1.935 20.538 1.00 91.69 172 ALA A C 1
ATOM 1375 O O . ALA A 1 172 ? -24.688 -1.684 21.624 1.00 91.69 172 ALA A O 1
ATOM 1376 N N . SER A 1 173 ? -24.217 -3.154 19.987 1.00 91.19 173 SER A N 1
ATOM 1377 C CA . SER A 1 173 ? -24.972 -4.273 20.567 1.00 91.19 173 SER A CA 1
ATOM 1378 C C . SER A 1 173 ? -24.417 -4.758 21.911 1.00 91.19 173 SER A C 1
ATOM 1380 O O . SER A 1 173 ? -25.180 -4.996 22.845 1.00 91.19 173 SER A O 1
ATOM 1382 N N . SER A 1 174 ? -23.092 -4.870 22.035 1.00 89.75 174 SER A N 1
ATOM 1383 C CA . SER A 1 174 ? -22.430 -5.437 23.217 1.00 89.75 174 SER A CA 1
ATOM 1384 C C . SER A 1 174 ? -22.301 -4.442 24.367 1.00 89.75 174 SER A C 1
ATOM 1386 O O . SER A 1 174 ? -22.285 -4.838 25.528 1.00 89.75 174 SER A O 1
ATOM 1388 N N . THR A 1 175 ? -22.252 -3.150 24.052 1.00 89.38 175 THR A N 1
ATOM 1389 C CA . THR A 1 175 ? -22.037 -2.073 25.026 1.00 89.38 175 THR A CA 1
ATOM 1390 C C . THR A 1 175 ? -23.290 -1.254 25.332 1.00 89.38 175 THR A C 1
ATOM 1392 O O . THR A 1 175 ? -23.259 -0.392 26.218 1.00 89.38 175 THR A O 1
ATOM 1395 N N . GLN A 1 176 ? -24.386 -1.504 24.602 1.00 90.19 176 GLN A N 1
ATOM 1396 C CA . GLN A 1 176 ? -25.627 -0.724 24.667 1.00 90.19 176 GLN A CA 1
ATOM 1397 C C . GLN A 1 176 ? -25.375 0.782 24.464 1.00 90.19 176 GLN A C 1
ATOM 1399 O O . GLN A 1 176 ? -25.991 1.631 25.112 1.00 90.19 176 GLN A O 1
ATOM 1404 N N . MET A 1 177 ? -24.396 1.121 23.625 1.00 92.25 177 MET A N 1
ATOM 1405 C CA . MET A 1 177 ? -24.145 2.492 23.179 1.00 92.25 177 MET A CA 1
ATOM 1406 C C . MET A 1 177 ? -25.012 2.806 21.961 1.00 92.25 177 MET A C 1
ATOM 1408 O O . MET A 1 177 ? -25.372 1.898 21.210 1.00 92.25 177 MET A O 1
ATOM 1412 N N . GLN A 1 178 ? -25.342 4.084 21.757 1.00 92.50 178 GLN A N 1
ATOM 1413 C CA . GLN A 1 178 ? -26.088 4.480 20.563 1.00 92.50 178 GLN A CA 1
ATOM 1414 C C . GLN A 1 178 ? -25.218 4.305 19.314 1.00 92.50 178 GLN A C 1
ATOM 1416 O O . GLN A 1 178 ? -24.003 4.516 19.349 1.00 92.50 178 GLN A O 1
ATOM 1421 N N . LEU A 1 179 ? -25.841 3.921 18.201 1.00 87.25 179 LEU A N 1
ATOM 1422 C CA . LEU A 1 179 ? -25.152 3.664 16.933 1.00 87.25 179 LEU A CA 1
ATOM 1423 C C . LEU A 1 179 ? -24.381 4.894 16.449 1.00 87.25 179 LEU A C 1
ATOM 1425 O O . LEU A 1 179 ? -23.242 4.770 16.001 1.00 87.25 179 LEU A O 1
ATOM 1429 N N . GLU A 1 180 ? -24.963 6.081 16.600 1.00 85.06 180 GLU A N 1
ATOM 1430 C CA . GLU A 1 180 ? -24.337 7.352 16.240 1.00 85.06 180 GLU A CA 1
ATOM 1431 C C . GLU A 1 180 ? -23.091 7.627 17.094 1.00 85.06 180 GLU A C 1
ATOM 1433 O O . GLU A 1 180 ? -22.058 8.058 16.579 1.00 85.06 180 GLU A O 1
ATOM 1438 N N . GLU A 1 181 ? -23.155 7.327 18.395 1.00 88.94 181 GLU A N 1
ATOM 1439 C CA . GLU A 1 181 ? -22.033 7.515 19.318 1.00 88.94 181 GLU A CA 1
ATOM 1440 C C . GLU A 1 181 ? -20.868 6.589 18.971 1.00 88.94 181 GLU A C 1
ATOM 1442 O O . GLU A 1 181 ? -19.721 7.037 18.923 1.00 88.94 181 GLU A O 1
ATOM 1447 N N . VAL A 1 182 ? -21.169 5.314 18.712 1.00 89.94 182 VAL A N 1
ATOM 1448 C CA . VAL A 1 182 ? -20.173 4.310 18.326 1.00 89.94 182 VAL A CA 1
ATOM 1449 C C . VAL A 1 182 ? -19.568 4.647 16.974 1.00 89.94 182 VAL A C 1
ATOM 1451 O O . VAL A 1 182 ? -18.351 4.576 16.836 1.00 89.94 182 VAL A O 1
ATOM 1454 N N . THR A 1 183 ? -20.384 5.059 16.003 1.00 81.19 183 THR A N 1
ATOM 1455 C CA . THR A 1 183 ? -19.912 5.453 14.671 1.00 81.19 183 THR A CA 1
ATOM 1456 C C . THR A 1 183 ? -18.889 6.572 14.788 1.00 81.19 183 THR A C 1
ATOM 1458 O O . THR A 1 183 ? -17.756 6.386 14.357 1.00 81.19 183 THR A O 1
ATOM 1461 N N . ALA A 1 184 ? -19.228 7.666 15.478 1.00 79.00 184 ALA A N 1
ATOM 1462 C CA . ALA A 1 184 ? -18.327 8.805 15.656 1.00 79.00 184 ALA A CA 1
ATOM 1463 C C . ALA A 1 184 ? -17.008 8.432 16.366 1.00 79.00 184 ALA A C 1
ATOM 1465 O O . ALA A 1 184 ? -15.963 9.042 16.125 1.00 79.00 184 ALA A O 1
ATOM 1466 N N . ILE A 1 185 ? -17.035 7.432 17.255 1.00 89.38 185 ILE A N 1
ATOM 1467 C CA . ILE A 1 185 ? -15.825 6.919 17.902 1.00 89.38 185 ILE A CA 1
ATOM 1468 C C . ILE A 1 185 ? -15.033 6.044 16.937 1.00 89.38 185 ILE A C 1
ATOM 1470 O O . ILE A 1 185 ? -13.854 6.301 16.766 1.00 89.38 185 ILE A O 1
ATOM 1474 N N . VAL A 1 186 ? -15.632 5.038 16.296 1.00 86.19 186 VAL A N 1
ATOM 1475 C CA . VAL A 1 186 ? -14.919 4.072 15.438 1.00 86.19 186 VAL A CA 1
ATOM 1476 C C . VAL A 1 186 ? -14.344 4.745 14.191 1.00 86.19 186 VAL A C 1
ATOM 1478 O O . VAL A 1 186 ? -13.215 4.454 13.799 1.00 86.19 186 VAL A O 1
ATOM 1481 N N . THR A 1 187 ? -15.063 5.703 13.601 1.00 77.25 187 THR A N 1
ATOM 1482 C CA . THR A 1 187 ? -14.570 6.499 12.467 1.00 77.25 187 THR A CA 1
ATOM 1483 C C . THR A 1 187 ? -13.538 7.544 12.893 1.00 77.25 187 THR A C 1
ATOM 1485 O O . THR A 1 187 ? -12.907 8.173 12.043 1.00 77.25 187 THR A O 1
ATOM 1488 N N . GLY A 1 188 ? -13.298 7.730 14.192 1.00 76.50 188 GLY A N 1
ATOM 1489 C CA . GLY A 1 188 ? -12.317 8.680 14.706 1.00 76.50 188 GLY A CA 1
ATOM 1490 C C . GLY A 1 188 ? -12.702 10.144 14.527 1.00 76.50 188 GLY A C 1
ATOM 1491 O O . GLY A 1 188 ? -11.819 10.999 14.539 1.00 76.50 188 GLY A O 1
ATOM 1492 N N . GLU A 1 189 ? -13.997 10.436 14.393 1.00 78.31 189 GLU A N 1
ATOM 1493 C CA . GLU A 1 189 ? -14.533 11.800 14.459 1.00 78.31 189 GLU A CA 1
ATOM 1494 C C . GLU A 1 189 ? -14.355 12.401 15.859 1.00 78.31 189 GLU A C 1
ATOM 1496 O O . GLU A 1 189 ? -14.165 13.609 16.005 1.00 78.31 189 GLU A O 1
ATOM 1501 N N . ARG A 1 190 ? -14.359 11.562 16.906 1.00 85.81 190 ARG A N 1
ATOM 1502 C CA . ARG A 1 190 ? -14.074 11.977 18.286 1.00 85.81 190 ARG A CA 1
ATOM 1503 C C . ARG A 1 190 ? -13.439 10.870 19.121 1.00 85.81 190 ARG A C 1
ATOM 1505 O O . ARG A 1 190 ? -13.541 9.688 18.813 1.00 85.81 190 ARG A O 1
ATOM 1512 N N . LYS A 1 191 ? -12.832 11.261 20.244 1.00 84.88 191 LYS A N 1
ATOM 1513 C CA . LYS A 1 191 ? -12.393 10.319 21.282 1.00 84.88 191 LYS A CA 1
ATOM 1514 C C . LYS A 1 191 ? -13.582 9.887 22.160 1.00 84.88 191 LYS A C 1
ATOM 1516 O O . LYS A 1 191 ? -14.512 10.679 22.352 1.00 84.88 191 LYS A O 1
ATOM 1521 N N . PRO A 1 192 ? -13.547 8.674 22.733 1.00 89.81 192 PRO A N 1
ATOM 1522 C CA . PRO A 1 192 ? -14.528 8.258 23.726 1.00 89.81 192 PRO A CA 1
ATOM 1523 C C . PRO A 1 192 ? -14.381 9.062 25.029 1.00 89.81 192 PRO A C 1
ATOM 1525 O O . PRO A 1 192 ? -13.276 9.326 25.517 1.00 89.81 192 PRO A O 1
ATOM 1528 N N . THR A 1 193 ? -15.509 9.416 25.632 1.00 90.88 193 THR A N 1
ATOM 1529 C CA . THR A 1 193 ? -15.582 9.930 27.007 1.00 90.88 193 THR A CA 1
ATOM 1530 C C . THR A 1 193 ? -15.194 8.839 28.014 1.00 90.88 193 THR A C 1
ATOM 1532 O O . THR A 1 193 ? -15.100 7.663 27.667 1.00 90.88 193 THR A O 1
ATOM 1535 N N . ASN A 1 194 ? -14.968 9.192 29.285 1.00 89.50 194 ASN A N 1
ATOM 1536 C CA . ASN A 1 194 ? -14.567 8.208 30.305 1.00 89.50 194 ASN A CA 1
ATOM 1537 C C . ASN A 1 194 ? -15.591 7.066 30.470 1.00 89.50 194 ASN A C 1
ATOM 1539 O O . ASN A 1 194 ? -15.196 5.918 30.667 1.00 89.50 194 ASN A O 1
ATOM 1543 N N . SER A 1 195 ? -16.891 7.366 30.380 1.00 89.88 195 SER A N 1
ATOM 1544 C CA . SER A 1 195 ? -17.961 6.366 30.494 1.00 89.88 195 SER A CA 1
ATOM 1545 C C . SER A 1 195 ? -18.008 5.434 29.281 1.00 89.88 195 SER A C 1
ATOM 1547 O O . SER A 1 195 ? -18.150 4.224 29.437 1.00 89.88 195 SER A O 1
ATOM 1549 N N . GLU A 1 196 ? -17.847 5.976 28.076 1.00 93.06 196 GLU A N 1
ATOM 1550 C CA . GLU A 1 196 ? -17.806 5.203 26.830 1.00 93.06 196 GLU A CA 1
ATOM 1551 C C . GLU A 1 196 ? -16.554 4.338 26.746 1.00 93.06 196 GLU A C 1
ATOM 1553 O O . GLU A 1 196 ? -16.608 3.202 26.294 1.00 93.06 196 GLU A O 1
ATOM 1558 N N . LEU A 1 197 ? -15.428 4.840 27.243 1.00 91.12 197 LEU A N 1
ATOM 1559 C CA . LEU A 1 197 ? -14.168 4.116 27.253 1.00 91.12 197 LEU A CA 1
ATOM 1560 C C . LEU A 1 197 ? -14.250 2.841 28.107 1.00 91.12 197 LEU A C 1
ATOM 1562 O O . LEU A 1 197 ? -13.755 1.796 27.696 1.00 91.12 197 LEU A O 1
ATOM 1566 N N . LEU A 1 198 ? -14.933 2.897 29.256 1.00 87.00 198 LEU A N 1
ATOM 1567 C CA . LEU A 1 198 ? -15.202 1.716 30.088 1.00 87.00 198 LEU A CA 1
ATOM 1568 C C . LEU A 1 198 ? -16.055 0.676 29.359 1.00 87.00 198 LEU A C 1
ATOM 1570 O O . LEU A 1 198 ? -15.781 -0.520 29.442 1.00 87.00 198 LEU A O 1
ATOM 1574 N N . LYS A 1 199 ? -17.076 1.136 28.635 1.00 90.38 199 LYS A N 1
ATOM 1575 C CA . LYS A 1 199 ? -17.937 0.279 27.821 1.00 90.38 199 LYS A CA 1
ATOM 1576 C C . LYS A 1 199 ? -17.149 -0.375 26.682 1.00 90.38 199 LYS A C 1
ATOM 1578 O O . LYS A 1 199 ? -17.200 -1.589 26.516 1.00 90.38 199 LYS A O 1
ATOM 1583 N N . LEU A 1 200 ? -16.340 0.403 25.967 1.00 90.06 200 LEU A N 1
ATOM 1584 C CA . LEU A 1 200 ? -15.462 -0.082 24.898 1.00 90.06 200 LEU A CA 1
ATOM 1585 C C . LEU A 1 200 ? -14.409 -1.065 25.422 1.00 90.06 200 LEU A C 1
ATOM 1587 O O . LEU A 1 200 ? -14.089 -2.029 24.736 1.00 90.06 200 LEU A O 1
ATOM 1591 N N . GLY A 1 201 ? -13.939 -0.893 26.660 1.00 86.06 201 GLY A N 1
ATOM 1592 C CA . GLY A 1 201 ? -13.060 -1.840 27.351 1.00 86.06 201 GLY A CA 1
ATOM 1593 C C . GLY A 1 201 ? -13.664 -3.231 27.585 1.00 86.06 201 GLY A C 1
ATOM 1594 O O . GLY A 1 201 ? -12.933 -4.183 27.853 1.00 86.06 201 GLY A O 1
ATOM 1595 N N . GLN A 1 202 ? -14.988 -3.390 27.477 1.00 83.62 202 GLN A N 1
ATOM 1596 C CA . GLN A 1 202 ? -15.623 -4.711 27.519 1.00 83.62 202 GLN A CA 1
ATOM 1597 C C . GLN A 1 202 ? -15.421 -5.469 26.205 1.00 83.62 202 GLN A C 1
ATOM 1599 O O . GLN A 1 202 ? -15.212 -6.684 26.236 1.00 83.62 202 GLN A O 1
ATOM 1604 N N . TRP A 1 203 ? -15.443 -4.740 25.086 1.00 88.12 203 TRP A N 1
ATOM 1605 C CA . TRP A 1 203 ? -15.229 -5.262 23.738 1.00 88.12 203 TRP A CA 1
ATOM 1606 C C . TRP A 1 203 ? -13.734 -5.411 23.412 1.00 88.12 203 TRP A C 1
ATOM 1608 O O . TRP A 1 203 ? -13.319 -6.410 22.828 1.00 88.12 203 TRP A O 1
ATOM 1618 N N . LEU A 1 204 ? -12.904 -4.463 23.855 1.00 88.06 204 LEU A N 1
ATOM 1619 C CA . LEU A 1 204 ? -11.450 -4.507 23.713 1.00 88.06 204 LEU A CA 1
ATOM 1620 C C . LEU A 1 204 ? -10.839 -5.482 24.728 1.00 88.06 204 LEU A C 1
ATOM 1622 O O . LEU A 1 204 ? -10.855 -5.235 25.935 1.00 88.06 204 LEU A O 1
ATOM 1626 N N . LYS A 1 205 ? -10.266 -6.584 24.240 1.00 81.56 205 LYS A N 1
ATOM 1627 C CA . LYS A 1 205 ? -9.527 -7.558 25.056 1.00 81.56 205 LYS A CA 1
ATOM 1628 C C . LYS A 1 205 ? -8.036 -7.486 24.774 1.00 81.56 205 LYS A C 1
ATOM 1630 O O . LYS A 1 205 ? -7.622 -7.234 23.644 1.00 81.56 205 LYS A O 1
ATOM 1635 N N . LYS A 1 206 ? -7.232 -7.723 25.811 1.00 82.75 206 LYS A N 1
ATOM 1636 C CA . LYS A 1 206 ? -5.793 -7.940 25.657 1.00 82.75 206 LYS A CA 1
ATOM 1637 C C . LYS A 1 206 ? -5.550 -9.223 24.845 1.00 82.75 206 LYS A C 1
ATOM 1639 O O . LYS A 1 206 ? -6.438 -10.076 24.781 1.00 82.75 206 LYS A O 1
ATOM 1644 N N . PRO A 1 207 ? -4.352 -9.410 24.259 1.00 75.44 207 PRO A N 1
ATOM 1645 C CA . PRO A 1 207 ? -4.020 -10.627 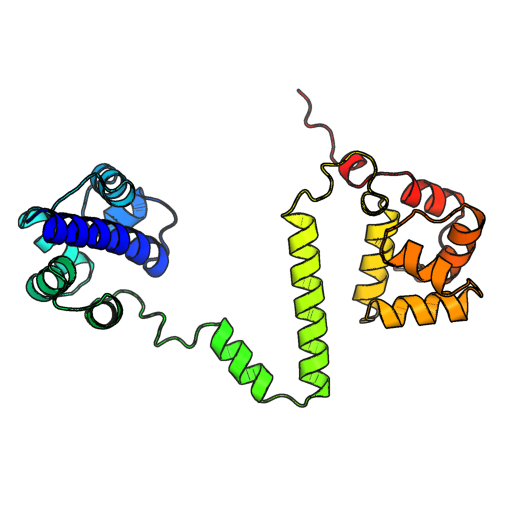23.511 1.00 75.44 207 PRO A CA 1
ATOM 1646 C C . PRO A 1 207 ? -4.174 -11.929 24.314 1.00 75.44 207 PRO A C 1
ATOM 1648 O O . PRO A 1 207 ? -4.427 -12.980 23.738 1.00 75.44 207 PRO A O 1
ATOM 1651 N N . ASP A 1 208 ? -4.045 -11.859 25.640 1.00 80.62 208 ASP A N 1
ATOM 1652 C CA . ASP A 1 208 ? -4.247 -12.979 26.567 1.00 80.62 208 ASP A CA 1
ATOM 1653 C C . ASP A 1 208 ? -5.723 -13.195 26.969 1.00 80.62 208 ASP A C 1
ATOM 1655 O O . ASP A 1 208 ? -6.029 -14.066 27.781 1.00 80.62 208 ASP A O 1
ATOM 1659 N N . GLY A 1 209 ? -6.646 -12.403 26.413 1.00 79.00 209 GLY A N 1
ATOM 1660 C CA . GLY A 1 209 ? -8.081 -12.445 26.694 1.00 79.00 209 GLY A CA 1
ATOM 1661 C C . GLY A 1 209 ? -8.517 -11.670 27.941 1.00 79.00 209 GLY A C 1
ATOM 1662 O O . GLY A 1 209 ? -9.720 -11.561 28.194 1.00 79.00 209 GLY A O 1
ATOM 1663 N N . SER A 1 210 ? -7.587 -11.104 28.715 1.00 86.75 210 SER A N 1
ATOM 1664 C CA . SER A 1 210 ? -7.924 -10.308 29.896 1.00 86.75 210 SER A CA 1
ATOM 1665 C C . SER A 1 210 ? -8.490 -8.926 29.528 1.00 86.75 210 SER A C 1
ATOM 1667 O O . SER A 1 210 ? -8.336 -8.426 28.409 1.00 86.75 210 SER A O 1
ATOM 1669 N N . SER A 1 211 ? -9.204 -8.302 30.469 1.00 87.94 211 SER A N 1
ATOM 1670 C CA . SER A 1 211 ? -9.757 -6.952 30.292 1.00 87.94 211 SER A CA 1
ATOM 1671 C C . SER A 1 211 ? -8.710 -5.886 30.624 1.00 87.94 211 SER A C 1
ATOM 1673 O O . SER A 1 211 ? -7.897 -6.065 31.531 1.00 87.94 211 SER A O 1
ATOM 1675 N N . TYR A 1 212 ? -8.758 -4.749 29.931 1.00 88.56 212 TYR A N 1
ATOM 1676 C CA . TYR A 1 212 ? -7.977 -3.571 30.309 1.00 88.56 212 TYR A CA 1
ATOM 1677 C C . TYR A 1 212 ? -8.535 -2.923 31.581 1.00 88.56 212 TYR A C 1
ATOM 1679 O O . TYR A 1 212 ? -9.753 -2.849 31.768 1.00 88.56 212 TYR A O 1
ATOM 1687 N N . SER A 1 213 ? -7.650 -2.427 32.447 1.00 89.69 213 SER A N 1
ATOM 1688 C CA . SER A 1 213 ? -8.045 -1.573 33.565 1.00 89.69 213 SER A CA 1
ATOM 1689 C C . SER A 1 213 ? -8.511 -0.204 33.056 1.00 89.69 213 SER A C 1
ATOM 1691 O O . SER A 1 213 ? -8.209 0.210 31.933 1.00 89.69 213 SER A O 1
ATOM 1693 N N . HIS A 1 214 ? -9.246 0.535 33.890 1.00 86.75 214 HIS A N 1
ATOM 1694 C CA . HIS A 1 214 ? -9.687 1.881 33.522 1.00 86.75 214 HIS A CA 1
ATOM 1695 C C . HIS A 1 214 ? -8.503 2.824 33.255 1.00 86.75 214 HIS A C 1
ATOM 1697 O O . HIS A 1 214 ? -8.526 3.594 32.299 1.00 86.75 214 HIS A O 1
ATOM 1703 N N . GLU A 1 215 ? -7.454 2.725 34.070 1.00 89.12 215 GLU A N 1
ATOM 1704 C CA . GLU A 1 215 ? -6.238 3.536 33.963 1.00 89.12 215 GLU A CA 1
ATOM 1705 C C . GLU A 1 215 ? -5.460 3.220 32.681 1.00 89.12 215 GLU A C 1
ATOM 1707 O O . GLU A 1 215 ? -4.996 4.137 32.004 1.00 89.12 215 GLU A O 1
ATOM 1712 N N . GLU A 1 216 ? -5.381 1.941 32.296 1.00 88.75 216 GLU A N 1
ATOM 1713 C CA . GLU A 1 216 ? -4.762 1.518 31.035 1.00 88.75 216 GLU A CA 1
ATOM 1714 C C . GLU A 1 216 ? -5.519 2.089 29.831 1.00 88.75 216 GLU A C 1
ATOM 1716 O O . GLU A 1 216 ? -4.909 2.635 28.913 1.00 88.75 216 GLU A O 1
ATOM 1721 N N . LEU A 1 217 ? -6.853 2.021 29.842 1.00 88.94 217 LEU A N 1
ATOM 1722 C CA . LEU A 1 217 ? -7.670 2.567 28.758 1.00 88.94 217 LEU A CA 1
ATOM 1723 C C . LEU A 1 217 ? -7.529 4.089 28.645 1.00 88.94 217 LEU A C 1
ATOM 1725 O O . LEU A 1 217 ? -7.424 4.612 27.535 1.00 88.94 217 LEU A O 1
ATOM 1729 N N . LEU A 1 218 ? -7.524 4.802 29.777 1.00 87.31 218 LEU A N 1
ATOM 1730 C CA . LEU A 1 218 ? -7.305 6.251 29.806 1.00 87.31 218 LEU A CA 1
ATOM 1731 C C . LEU A 1 218 ? -5.929 6.599 29.236 1.00 87.31 218 LEU A C 1
ATOM 1733 O O . LEU A 1 218 ? -5.824 7.479 28.382 1.00 87.31 218 LEU A O 1
ATOM 1737 N N . SER A 1 219 ? -4.898 5.854 29.644 1.00 87.50 219 SER A N 1
ATOM 1738 C CA . SER A 1 219 ? -3.543 6.015 29.121 1.00 87.50 219 SER A CA 1
ATOM 1739 C C . SER A 1 219 ? -3.502 5.832 27.603 1.00 87.50 219 SER A C 1
ATOM 1741 O O . SER A 1 219 ? -2.953 6.686 26.918 1.00 87.50 219 SER A O 1
ATOM 1743 N N . LEU A 1 220 ? -4.155 4.801 27.058 1.00 86.31 220 LEU A N 1
ATOM 1744 C CA . LEU A 1 220 ? -4.225 4.554 25.611 1.00 86.31 220 LEU A CA 1
ATOM 1745 C C . LEU A 1 220 ? -4.970 5.655 24.842 1.00 86.31 220 LEU A C 1
ATOM 1747 O O . LEU A 1 220 ? -4.602 5.987 23.715 1.00 86.31 220 LEU A O 1
ATOM 1751 N N . ARG A 1 221 ? -6.040 6.212 25.418 1.00 86.50 221 ARG A N 1
ATOM 1752 C CA . ARG A 1 221 ? -6.822 7.293 24.796 1.00 86.50 221 ARG A CA 1
ATOM 1753 C C . ARG A 1 221 ? -6.039 8.605 24.744 1.00 86.50 221 ARG A C 1
ATOM 1755 O O . ARG A 1 221 ? -6.166 9.373 23.782 1.00 86.50 221 ARG A O 1
ATOM 1762 N N . ASP A 1 222 ? -5.266 8.882 25.786 1.00 82.62 222 ASP A N 1
ATOM 1763 C CA . ASP A 1 222 ? -4.605 10.173 25.972 1.00 82.62 222 ASP A CA 1
ATOM 1764 C C . ASP A 1 222 ? -3.155 10.168 25.457 1.00 82.62 222 ASP A C 1
ATOM 1766 O O . ASP A 1 222 ? -2.646 11.225 25.077 1.00 82.62 222 ASP A O 1
ATOM 1770 N N . SER A 1 223 ? -2.519 8.996 25.339 1.00 77.06 223 SER A N 1
ATOM 1771 C CA . SER A 1 223 ? -1.204 8.834 24.714 1.00 77.06 223 SER A CA 1
ATOM 1772 C C . SER A 1 223 ? -1.287 8.963 23.194 1.00 77.06 223 SER A C 1
ATOM 1774 O O . SER A 1 223 ? -2.203 8.450 22.549 1.00 77.06 223 SER A O 1
ATOM 1776 N N . THR A 1 224 ? -0.310 9.648 22.599 1.00 68.00 224 THR A N 1
ATOM 1777 C CA . THR A 1 224 ? -0.167 9.735 21.142 1.00 68.00 224 THR A CA 1
ATOM 1778 C C . THR A 1 224 ? 0.815 8.684 20.643 1.00 68.00 224 THR A C 1
ATOM 1780 O O . THR A 1 224 ? 1.782 8.347 21.332 1.00 68.00 224 THR A O 1
ATOM 1783 N N . VAL A 1 225 ? 0.631 8.193 19.416 1.00 58.56 225 VAL A N 1
ATOM 1784 C CA . VAL A 1 225 ? 1.555 7.227 18.784 1.00 58.56 225 VAL A CA 1
ATOM 1785 C C . VAL A 1 225 ? 3.001 7.761 18.744 1.00 58.56 225 VAL A C 1
ATOM 1787 O O . VAL A 1 225 ? 3.954 6.998 18.878 1.00 58.56 225 VAL A O 1
ATOM 1790 N N . LEU A 1 226 ? 3.171 9.086 18.668 1.00 50.84 226 LEU A N 1
ATOM 1791 C CA . LEU A 1 226 ? 4.471 9.769 18.633 1.00 50.84 226 LEU A CA 1
ATOM 1792 C C . LEU A 1 226 ? 5.199 9.828 19.988 1.00 50.84 226 LEU A C 1
ATOM 1794 O O . LEU A 1 226 ? 6.407 10.041 20.014 1.00 50.84 226 LEU A O 1
ATOM 1798 N N . SER A 1 227 ? 4.501 9.628 21.110 1.00 48.22 227 SER A N 1
ATOM 1799 C CA . SER A 1 227 ? 5.114 9.659 22.451 1.00 48.22 227 SER A CA 1
ATOM 1800 C C . SER A 1 227 ? 5.928 8.401 22.800 1.00 48.22 227 SER A C 1
ATOM 1802 O O . SER A 1 227 ? 6.637 8.396 23.803 1.00 48.22 227 SER A O 1
ATOM 1804 N N . ALA A 1 228 ? 5.866 7.360 21.960 1.00 41.66 228 ALA A N 1
ATOM 1805 C CA . ALA A 1 228 ? 6.596 6.100 22.127 1.00 41.66 228 ALA A CA 1
ATOM 1806 C C . ALA A 1 228 ? 7.900 6.010 21.308 1.00 41.66 228 ALA A C 1
ATOM 1808 O O . ALA A 1 228 ? 8.606 5.008 21.400 1.00 41.66 228 ALA A O 1
ATOM 1809 N N . ILE A 1 229 ? 8.233 7.030 20.509 1.00 36.56 229 ILE A N 1
ATOM 1810 C CA . ILE A 1 229 ? 9.520 7.088 19.807 1.00 36.56 229 ILE A CA 1
ATOM 1811 C C . ILE A 1 229 ? 10.532 7.690 20.792 1.00 36.56 229 ILE A C 1
ATOM 1813 O O . ILE A 1 229 ? 10.338 8.840 21.201 1.00 36.56 229 ILE A O 1
ATOM 1817 N N . PRO A 1 230 ? 11.590 6.960 21.202 1.00 33.91 230 PRO A N 1
ATOM 1818 C CA . PRO A 1 230 ? 12.668 7.555 21.979 1.00 33.91 230 PRO A CA 1
ATOM 1819 C C . PRO A 1 230 ? 13.156 8.778 21.213 1.00 33.91 230 PRO A C 1
ATOM 1821 O O . PRO A 1 230 ? 13.453 8.676 20.020 1.00 33.91 230 PRO A O 1
ATOM 1824 N N . LYS A 1 231 ? 13.204 9.943 21.867 1.00 36.62 231 LYS A N 1
ATOM 1825 C CA . LYS A 1 231 ? 13.914 11.082 21.288 1.00 36.62 231 LYS A CA 1
ATOM 1826 C C . LYS A 1 231 ? 15.327 10.586 21.011 1.00 36.62 231 LYS A C 1
ATOM 1828 O O . LYS A 1 231 ? 16.002 10.171 21.948 1.00 36.62 231 LYS A O 1
ATOM 1833 N N . ALA A 1 232 ? 15.721 10.554 19.739 1.00 38.22 232 ALA A N 1
ATOM 1834 C CA . ALA A 1 232 ? 17.120 10.394 19.395 1.00 38.22 232 ALA A CA 1
ATOM 1835 C C . ALA A 1 232 ? 17.854 11.503 20.152 1.00 38.22 232 ALA A C 1
ATOM 1837 O O . ALA A 1 232 ? 17.511 12.675 19.988 1.00 38.22 232 ALA A O 1
ATOM 1838 N N . GLU A 1 233 ? 18.717 11.106 21.084 1.00 36.94 233 GLU A N 1
ATOM 1839 C CA . GLU A 1 233 ? 19.538 12.028 21.857 1.00 36.94 233 GLU A CA 1
ATOM 1840 C C . GLU A 1 233 ? 20.312 12.916 20.870 1.00 36.94 233 GLU A C 1
ATOM 1842 O O . GLU A 1 233 ? 20.872 12.409 19.894 1.00 36.94 233 GLU A O 1
ATOM 1847 N N . GLU A 1 234 ? 20.227 14.234 21.081 1.00 33.84 234 GLU A N 1
ATOM 1848 C CA . GLU A 1 234 ? 20.974 15.261 20.338 1.00 33.84 234 GLU A CA 1
ATOM 1849 C C . GLU A 1 234 ? 22.481 15.166 20.596 1.00 33.84 234 GLU A C 1
ATOM 1851 O O . GLU A 1 234 ? 22.871 14.911 21.761 1.00 33.84 234 GLU A O 1
#

Radius of gyration: 27.65 Å; chains: 1; bounding box: 56×40×70 Å

Foldseek 3Di:
DVVQLVQLLVLLLVVLVCLCVQVVNPALCVSCVLQVHDSVVSVCSVVSVDSDDDLVSLCSRCVSFVADSVLVVCSSSVVDDPLRSNVRGPGPPCVPPCHPVNVVVVVLVVDDPVVVVLVVLVVVLVVVVVCVVPDCPVPPPDQLCQFLLLVQLSVLCVVVSHDLVRSLVVLCVQLVDDSVLSNCCNVRVDPDDLSSLVSVQVVRADPVRHTDDSVRSVNRSPDGPVVPDPPPDD

pLDDT: mean 77.74, std 15.81, range [33.84, 94.19]

Sequence (234 aa):
MLLAQKLTKDRICRLAEEVQVLGGSKSQSETAELLGVSQQSIGKWLNGEVDDLKPTTRAKVARALECTQEQLDDYLSGKISWKEFLPLTNLPNLNEASSPTEAFLDHLDSLPFSEVMRVWRQIQDRVYSKFLSNFRVFDDKRSPRDSQFFVLLEATRITQGLSIDEVIVQIASSTQMQLEEVTAIVTGERKPTNSELLKLGQWLKKPDGSSYSHEELLSLRDSTVLSAIPKAEE

Secondary structure (DSSP, 8-state):
-HHHHHHHHHHHHHHHHHHHHHTT--SHHHHHHHTTS-HHHHHHHHTT--S---HHHHHHHHHHTTS-HHHHHHHHHTSS-HHHHGGGSSS--TTTS--HHHHHHHHHHTS-HHHHHHHHHHHHHHHHHHHHHHS-TT-STT-GGGBHHHHHHHHHHHHHT--HHHHHHHHHHHHT--HHHHHHHHTTSSPPPHHHHHHHHHH-B-TTSPBPPHHHHHHHHH-BGGGGSPP---